Protein AF-A0A925JAZ8-F1 (afdb_monomer_lite)

Secondary structure (DSSP, 8-state):
--------------------------------PPPPPPPPPPPPP--EEEEEEEEPBPTTT--EEEEEEEESSSS-EEEETT---BS--EEEEEPSEEEEEEEE-TT--EEEEEEEEPBPPPPHHHHHHHHHHHHHTSSTTSSSSSSSS-TTSHHHHHHTHHHHHIIIIITTTSTT-SSPTTSPPPPHHHHHHHHHHHHTTS-S--

Sequence (206 aa):
MKKSQLLSSLSLLIVFFTVTFLNSCSKGGNTTPTPPPPPPPPACATITVTPTLTSSSDACSNTGAVTVTAAGSTGFTFNVDNGTFQATGAFANLSPGNHTFGVKDNAGCTQAAALNVTTVAAGAKFTGIKAIIAANCAVSGCHNGTQSPNFTLDCNIVSSATNIKFRSVDQANTASQMPQPPRAALSQADRDKITAWVAAGGKFTD

Structure (mmCIF, N/CA/C/O backbone):
data_AF-A0A925JAZ8-F1
#
_entry.id   AF-A0A925JAZ8-F1
#
loop_
_atom_site.group_PDB
_atom_site.id
_atom_site.type_symbol
_atom_site.label_atom_id
_atom_site.label_alt_id
_atom_site.label_comp_id
_atom_site.label_asym_id
_atom_site.label_entity_id
_atom_site.label_seq_id
_atom_site.pdbx_PDB_ins_code
_atom_site.Cartn_x
_atom_site.Cartn_y
_atom_site.Cartn_z
_atom_site.occupancy
_atom_site.B_iso_or_equiv
_atom_site.auth_seq_id
_atom_site.auth_comp_id
_atom_site.auth_asym_id
_atom_site.auth_atom_id
_atom_site.pdbx_PDB_model_num
ATOM 1 N N . MET A 1 1 ? 5.520 -58.971 42.174 1.00 47.47 1 MET A N 1
ATOM 2 C CA . MET A 1 1 ? 5.381 -60.167 43.044 1.00 47.47 1 MET A CA 1
ATOM 3 C C . MET A 1 1 ? 6.113 -59.833 44.341 1.00 47.47 1 MET A C 1
ATOM 5 O O . MET A 1 1 ? 7.289 -59.541 44.263 1.00 47.47 1 MET A O 1
ATOM 9 N N . LYS A 1 2 ? 5.490 -59.670 45.507 1.00 41.84 2 LYS A N 1
ATOM 10 C CA . LYS A 1 2 ? 4.769 -60.686 46.277 1.00 41.84 2 LYS A CA 1
ATOM 11 C C . LYS A 1 2 ? 3.726 -60.018 47.183 1.00 41.84 2 LYS A C 1
ATOM 13 O O . LYS A 1 2 ? 4.012 -59.037 47.856 1.00 41.84 2 LYS A O 1
ATOM 18 N N . LYS A 1 3 ? 2.530 -60.608 47.169 1.00 48.31 3 LYS A N 1
ATOM 19 C CA . LYS A 1 3 ? 1.487 -60.486 48.191 1.00 48.31 3 LYS A CA 1
ATOM 20 C C . LYS A 1 3 ? 2.007 -61.103 49.492 1.00 48.31 3 LYS A C 1
ATOM 22 O O . LYS A 1 3 ? 2.602 -62.176 49.435 1.00 48.31 3 LYS A O 1
ATOM 27 N N . SER A 1 4 ? 1.704 -60.493 50.632 1.00 53.28 4 SER A N 1
ATOM 28 C CA . SER A 1 4 ? 1.702 -61.188 51.921 1.00 53.28 4 SER A CA 1
ATOM 29 C C . SER A 1 4 ? 0.380 -60.899 52.617 1.00 53.28 4 SER A C 1
ATOM 31 O O . SER A 1 4 ? 0.128 -59.789 53.072 1.00 53.28 4 SER A O 1
ATOM 33 N N . GLN A 1 5 ? -0.477 -61.912 52.597 1.00 62.00 5 GLN A N 1
ATOM 34 C CA . GLN A 1 5 ? -1.676 -62.060 53.413 1.00 62.00 5 GLN A CA 1
ATOM 35 C C . GLN A 1 5 ? -1.258 -62.397 54.847 1.00 62.00 5 GLN A C 1
ATOM 37 O O . GLN A 1 5 ? -0.308 -63.158 55.002 1.00 62.00 5 GLN A O 1
ATOM 42 N N . LEU A 1 6 ? -1.999 -61.934 55.856 1.00 48.94 6 LEU A N 1
ATOM 43 C CA . LEU A 1 6 ? -2.258 -62.709 57.076 1.00 48.94 6 LEU A CA 1
ATOM 44 C C . LEU A 1 6 ? -3.411 -62.075 57.869 1.00 48.94 6 LEU A C 1
ATOM 46 O O . LEU A 1 6 ? -3.333 -60.939 58.328 1.00 48.94 6 LEU A O 1
ATOM 50 N N . LEU A 1 7 ? -4.495 -62.846 57.962 1.00 51.97 7 LEU A N 1
ATOM 51 C CA . LEU A 1 7 ? -5.645 -62.663 58.842 1.00 51.97 7 LEU A CA 1
ATOM 52 C C . LEU A 1 7 ? -5.232 -62.951 60.295 1.00 51.97 7 LEU A C 1
ATOM 54 O O . LEU A 1 7 ? -4.493 -63.908 60.506 1.00 51.97 7 LEU A O 1
ATOM 58 N N . SER A 1 8 ? -5.799 -62.246 61.286 1.00 45.94 8 SER A N 1
ATOM 59 C CA . SER A 1 8 ? -6.075 -62.842 62.608 1.00 45.94 8 SER A CA 1
ATOM 60 C C . SER A 1 8 ? -7.045 -62.009 63.467 1.00 45.94 8 SER A C 1
ATOM 62 O O . SER A 1 8 ? -6.746 -60.887 63.857 1.00 45.94 8 SER A O 1
ATOM 64 N N . SER A 1 9 ? -8.187 -62.631 63.780 1.00 51.84 9 SER A N 1
ATOM 65 C CA . SER A 1 9 ? -8.882 -62.670 65.085 1.00 51.84 9 SER A CA 1
ATOM 66 C C . SER A 1 9 ? -9.251 -61.384 65.853 1.00 51.84 9 SER A C 1
ATOM 68 O O . SER A 1 9 ? -8.475 -60.839 66.631 1.00 51.84 9 SER A O 1
ATOM 70 N N . LEU A 1 10 ? -10.537 -61.040 65.736 1.00 49.12 10 LEU A N 1
ATOM 71 C CA . LEU A 1 10 ? -11.520 -60.776 66.802 1.00 49.12 10 LEU A CA 1
ATOM 72 C C . LEU A 1 10 ? -11.032 -60.836 68.273 1.00 49.12 10 LEU A C 1
ATOM 74 O O . LEU A 1 10 ? -10.720 -61.906 68.792 1.00 49.12 10 LEU A O 1
ATOM 78 N N . SER A 1 11 ? -11.134 -59.711 68.988 1.00 50.97 11 SER A N 1
ATOM 79 C CA . SER A 1 11 ? -11.472 -59.662 70.421 1.00 50.97 11 SER A CA 1
ATOM 80 C C . SER A 1 11 ? -12.101 -58.308 70.748 1.00 50.97 11 SER A C 1
ATOM 82 O O . SER A 1 11 ? -11.446 -57.271 70.775 1.00 50.97 11 SER A O 1
ATOM 84 N N . LEU A 1 12 ? -13.418 -58.342 70.926 1.00 49.16 12 LEU A N 1
ATOM 85 C CA . LEU A 1 12 ? -14.275 -57.235 71.323 1.00 49.16 12 LEU A CA 1
ATOM 86 C C . LEU A 1 12 ? -14.119 -57.016 72.837 1.00 49.16 12 LEU A C 1
ATOM 88 O O . LEU A 1 12 ? -14.641 -57.805 73.621 1.00 49.16 12 LEU A O 1
ATOM 92 N N . LEU A 1 13 ? -13.414 -55.958 73.247 1.00 47.31 13 LEU A N 1
ATOM 93 C CA . LEU A 1 13 ? -13.410 -55.480 74.632 1.00 47.31 13 LEU A CA 1
ATOM 94 C C . LEU A 1 13 ? -14.170 -54.148 74.687 1.00 47.31 13 LEU A C 1
ATOM 96 O O . LEU A 1 13 ? -13.692 -53.114 74.226 1.00 47.31 13 LEU A O 1
ATOM 100 N N . ILE A 1 14 ? -15.395 -54.202 75.205 1.00 56.25 14 ILE A N 1
ATOM 101 C CA . ILE A 1 14 ? -16.273 -53.047 75.404 1.00 56.25 14 ILE A CA 1
ATOM 102 C C . ILE A 1 14 ? -15.765 -52.283 76.631 1.00 56.25 14 ILE A C 1
ATOM 104 O O . ILE A 1 14 ? -15.942 -52.733 77.761 1.00 56.25 14 ILE A O 1
ATOM 108 N N . VAL A 1 15 ? -15.137 -51.126 76.415 1.00 53.66 15 VAL A N 1
ATOM 109 C CA . VAL A 1 15 ? -14.840 -50.160 77.481 1.00 53.66 15 VAL A CA 1
ATOM 110 C C . VAL A 1 15 ? -15.968 -49.132 77.493 1.00 53.66 15 VAL A C 1
ATOM 112 O O . VAL A 1 15 ? -16.074 -48.296 76.598 1.00 53.66 15 VAL A O 1
ATOM 115 N N . PHE A 1 16 ? -16.836 -49.219 78.501 1.00 50.38 16 PHE A N 1
ATOM 116 C CA . PHE A 1 16 ? -17.865 -48.220 78.787 1.00 50.38 16 PHE A CA 1
ATOM 117 C C . PHE A 1 16 ? -17.200 -46.911 79.240 1.00 50.38 16 PHE A C 1
ATOM 119 O O . PHE A 1 16 ? -16.949 -46.706 80.425 1.00 50.38 16 PHE A O 1
ATOM 126 N N . PHE A 1 17 ? -16.915 -46.014 78.295 1.00 49.28 17 PHE A N 1
ATOM 127 C CA . PHE A 1 17 ? -16.658 -44.608 78.597 1.00 49.28 17 PHE A CA 1
ATOM 128 C C . PHE A 1 17 ? -18.007 -43.899 78.722 1.00 49.28 17 PHE A C 1
ATOM 130 O O . PHE A 1 17 ? -18.706 -43.671 77.734 1.00 49.28 17 PHE A O 1
ATOM 137 N N . THR A 1 18 ? -18.399 -43.569 79.949 1.00 59.38 18 THR A N 1
ATOM 138 C CA . THR A 1 18 ? -19.533 -42.684 80.215 1.00 59.38 18 THR A CA 1
ATOM 139 C C . THR A 1 18 ? -19.184 -41.284 79.718 1.00 59.38 18 THR A C 1
ATOM 141 O O . THR A 1 18 ? -18.516 -40.516 80.408 1.00 59.38 18 THR A O 1
ATOM 144 N N . VAL A 1 19 ? -19.608 -40.963 78.495 1.00 55.94 19 VAL A N 1
ATOM 145 C CA . VAL A 1 19 ? -19.577 -39.601 77.958 1.00 55.94 19 VAL A CA 1
ATOM 146 C C . VAL A 1 19 ? -20.664 -38.807 78.673 1.00 55.94 19 VAL A C 1
ATOM 148 O O . VAL A 1 19 ? -21.851 -38.925 78.370 1.00 55.94 19 VAL A O 1
ATOM 151 N N . THR A 1 20 ? -20.263 -38.009 79.656 1.00 62.19 20 THR A N 1
ATOM 152 C CA . THR A 1 20 ? -21.111 -36.977 80.248 1.00 62.19 20 THR A CA 1
ATOM 153 C C . THR A 1 20 ? -21.371 -35.921 79.175 1.00 62.19 20 THR A C 1
ATOM 155 O O . THR A 1 20 ? -20.522 -35.079 78.890 1.00 62.19 20 THR A O 1
ATOM 158 N N . PHE A 1 21 ? -22.539 -35.981 78.536 1.00 53.81 21 PHE A N 1
ATOM 159 C CA . PHE A 1 21 ? -23.012 -34.921 77.652 1.00 53.81 21 PHE A CA 1
ATOM 160 C C . PHE A 1 21 ? -23.306 -33.671 78.490 1.00 53.81 21 PHE A C 1
ATOM 162 O O . PHE A 1 21 ? -24.356 -33.565 79.124 1.00 53.81 21 PHE A O 1
ATOM 169 N N . LEU A 1 22 ? -22.382 -32.706 78.492 1.00 59.78 22 LEU A N 1
ATOM 170 C CA . LEU A 1 22 ? -22.709 -31.337 78.876 1.00 59.78 22 LEU A CA 1
ATOM 171 C C . LEU A 1 22 ? -23.562 -30.724 77.761 1.00 59.78 22 LEU A C 1
ATOM 173 O O . LEU A 1 22 ? -23.056 -30.321 76.716 1.00 59.78 22 LEU A O 1
ATOM 177 N N . ASN A 1 23 ? -24.871 -30.643 77.993 1.00 55.88 23 ASN A N 1
ATOM 178 C CA . ASN A 1 23 ? -25.753 -29.769 77.227 1.00 55.88 23 ASN A CA 1
ATOM 179 C C . ASN A 1 23 ? -25.443 -28.307 77.583 1.00 55.88 23 ASN A C 1
ATOM 181 O O . ASN A 1 23 ? -26.097 -27.705 78.432 1.00 55.88 23 ASN A O 1
ATOM 185 N N . SER A 1 24 ? -24.450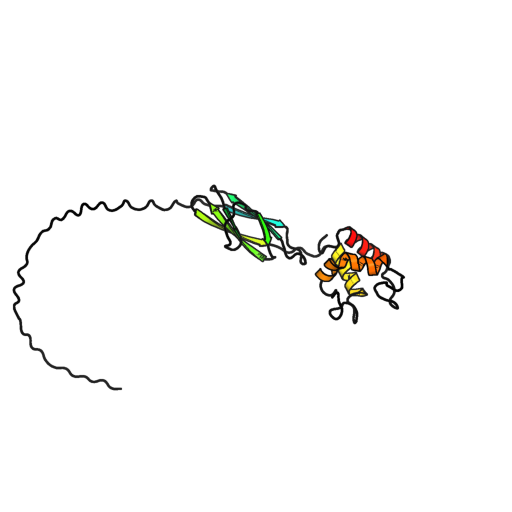 -27.719 76.915 1.00 55.88 24 SER A N 1
ATOM 186 C CA . SER A 1 24 ? -24.329 -26.264 76.810 1.00 55.88 24 SER A CA 1
ATOM 187 C C . SER A 1 24 ? -25.120 -25.788 75.597 1.00 55.88 24 SER A C 1
ATOM 189 O O . SER A 1 24 ? -24.603 -25.678 74.488 1.00 55.88 24 SER A O 1
ATOM 191 N N . CYS A 1 25 ? -26.394 -25.466 75.814 1.00 63.28 25 CYS A N 1
ATOM 192 C CA . CYS A 1 25 ? -27.157 -24.640 74.888 1.00 63.28 25 CYS A CA 1
ATOM 193 C C . CYS A 1 25 ? -26.623 -23.201 74.948 1.00 63.28 25 CYS A C 1
ATOM 195 O O . CYS A 1 25 ? -27.103 -22.390 75.736 1.00 63.28 25 CYS A O 1
ATOM 197 N N . SER A 1 26 ? -25.642 -22.868 74.107 1.00 64.81 26 SER A N 1
ATOM 198 C CA . SER A 1 26 ? -25.328 -21.472 73.804 1.00 64.81 26 SER A CA 1
ATOM 199 C C . SER A 1 26 ? -26.253 -21.001 72.681 1.00 64.81 26 SER A C 1
ATOM 201 O O . SER A 1 26 ? -26.004 -21.257 71.504 1.00 64.81 26 SER A O 1
ATOM 203 N N . LYS A 1 27 ? -27.337 -20.296 73.032 1.00 57.53 27 LYS A N 1
ATOM 204 C CA . LYS A 1 27 ? -28.016 -19.378 72.100 1.00 57.53 27 LYS A CA 1
ATOM 205 C C . LYS A 1 27 ? -27.138 -18.134 71.942 1.00 57.53 27 LYS A C 1
ATOM 207 O O . LYS A 1 27 ? -27.484 -17.043 72.383 1.00 57.53 27 LYS A O 1
ATOM 212 N N . GLY A 1 28 ? -25.974 -18.317 71.328 1.00 54.94 28 GLY A N 1
ATOM 213 C CA . GLY A 1 28 ? -25.178 -17.223 70.802 1.00 54.94 28 GLY A CA 1
ATOM 214 C C . GLY A 1 28 ? -25.842 -16.744 69.523 1.00 54.94 28 GLY A C 1
ATOM 215 O O . GLY A 1 28 ? -25.536 -17.242 68.443 1.00 54.94 28 GLY A O 1
ATOM 216 N N . GLY A 1 29 ? -26.785 -15.808 69.643 1.00 61.88 29 GLY A N 1
ATOM 217 C CA . GLY A 1 29 ? -27.168 -14.972 68.516 1.00 61.88 29 GLY A CA 1
ATOM 218 C C . GLY A 1 29 ? -25.919 -14.227 68.074 1.00 61.88 29 GLY A C 1
ATOM 219 O O . GLY A 1 29 ? -25.536 -13.238 68.689 1.00 61.88 29 GLY A O 1
ATOM 220 N N . ASN A 1 30 ? -25.240 -14.758 67.061 1.00 58.41 30 ASN A N 1
ATOM 221 C CA . ASN A 1 30 ? -24.153 -14.070 66.398 1.00 58.41 30 ASN A CA 1
ATOM 222 C C . ASN A 1 30 ? -24.762 -12.867 65.665 1.00 58.41 30 ASN A C 1
ATOM 224 O O . ASN A 1 30 ? -25.190 -12.979 64.522 1.00 58.41 30 ASN A O 1
ATOM 228 N N . THR A 1 31 ? -24.849 -11.731 66.354 1.00 58.78 31 THR A N 1
ATOM 229 C CA . THR A 1 31 ? -25.323 -10.449 65.818 1.00 58.78 31 THR A CA 1
ATOM 230 C C . THR A 1 31 ? -24.253 -9.741 64.995 1.00 58.78 31 THR A C 1
ATOM 232 O O . THR A 1 31 ? -24.365 -8.537 64.777 1.00 58.78 31 THR A O 1
ATOM 235 N N . THR A 1 32 ? -23.203 -10.443 64.553 1.00 68.56 32 THR A N 1
ATOM 236 C CA . THR A 1 32 ? -22.257 -9.866 63.600 1.00 68.56 32 THR A CA 1
ATOM 237 C C . THR A 1 32 ? -23.033 -9.576 62.319 1.00 68.56 32 THR A C 1
ATOM 239 O O . THR A 1 32 ? -23.516 -10.525 61.691 1.00 68.56 32 THR A O 1
ATOM 242 N N . PRO A 1 33 ? -23.208 -8.300 61.932 1.00 73.19 33 PRO A N 1
ATOM 243 C CA . PRO A 1 33 ? -23.881 -7.973 60.690 1.00 73.19 33 PRO A CA 1
ATOM 244 C C . PRO A 1 33 ? -23.072 -8.619 59.571 1.00 73.19 33 PRO A C 1
ATOM 246 O O . PRO A 1 33 ? -21.888 -8.322 59.403 1.00 73.19 33 PRO A O 1
ATOM 249 N N . THR A 1 34 ? -23.678 -9.543 58.833 1.00 73.12 34 THR A N 1
ATOM 250 C CA . THR A 1 34 ? -23.089 -9.972 57.568 1.00 73.12 34 THR A CA 1
ATOM 251 C C . THR A 1 34 ? -23.055 -8.738 56.664 1.00 73.12 34 THR A C 1
ATOM 253 O O . THR A 1 34 ? -24.069 -8.037 56.579 1.00 73.12 34 THR A O 1
ATOM 256 N N . PRO A 1 35 ? -21.907 -8.404 56.040 1.00 82.94 35 PRO A N 1
ATOM 257 C CA . PRO A 1 35 ? -21.853 -7.299 55.096 1.00 82.94 35 PRO A CA 1
ATOM 258 C C . PRO A 1 35 ? -22.954 -7.490 54.048 1.00 82.94 35 PRO A C 1
ATOM 260 O O . PRO A 1 35 ? -23.149 -8.629 53.602 1.00 82.94 35 PRO A O 1
ATOM 263 N N . PRO A 1 36 ? -23.689 -6.430 53.664 1.00 83.12 36 PRO A N 1
ATOM 264 C CA . PRO A 1 36 ? -24.662 -6.548 52.591 1.00 83.12 36 PRO A CA 1
ATOM 265 C C . PRO A 1 36 ? -23.975 -7.155 51.355 1.00 83.12 36 PRO A C 1
ATOM 267 O O . PRO A 1 36 ? -22.812 -6.822 51.092 1.00 83.12 36 PRO A O 1
ATOM 270 N N . PRO A 1 37 ? -24.649 -8.058 50.616 1.00 81.38 37 PRO A N 1
ATOM 271 C CA . PRO A 1 37 ? -24.088 -8.637 49.404 1.00 81.38 37 PRO A CA 1
ATOM 272 C C . PRO A 1 37 ? -23.595 -7.521 48.472 1.00 81.38 37 PRO A C 1
ATOM 274 O O . PRO A 1 37 ? -24.274 -6.492 48.370 1.00 81.38 37 PRO A O 1
ATOM 277 N N . PRO A 1 38 ? -22.448 -7.691 47.787 1.00 81.38 38 PRO A N 1
ATOM 278 C CA . PRO A 1 38 ? -22.018 -6.736 46.776 1.00 81.38 38 PRO A CA 1
ATOM 279 C C . PRO A 1 38 ? -23.154 -6.493 45.770 1.00 81.38 38 PRO A C 1
ATOM 281 O O . PRO A 1 38 ? -23.843 -7.454 45.409 1.00 81.38 38 PRO A O 1
ATOM 284 N N . PRO A 1 39 ? -23.363 -5.247 45.304 1.00 78.31 39 PRO A N 1
ATOM 285 C CA . PRO A 1 39 ? -24.314 -4.977 44.235 1.00 78.31 39 PRO A CA 1
ATOM 286 C C . PRO A 1 39 ? -24.039 -5.903 43.040 1.00 78.31 39 PRO A C 1
ATOM 288 O O . PRO A 1 39 ? -22.866 -6.124 42.718 1.00 78.31 39 PRO A O 1
ATOM 291 N N . PRO A 1 40 ? -25.077 -6.443 42.371 1.00 73.88 40 PRO A N 1
ATOM 292 C CA . PRO A 1 40 ? -24.888 -7.179 41.128 1.00 73.88 40 PRO A CA 1
ATOM 293 C C . PRO A 1 40 ? -24.058 -6.337 40.146 1.00 73.88 40 PRO A C 1
ATOM 295 O O . PRO A 1 40 ? -24.290 -5.125 40.066 1.00 73.88 40 PRO A O 1
ATOM 298 N N . PRO A 1 41 ? -23.108 -6.935 39.401 1.00 70.44 41 PRO A N 1
ATOM 299 C CA . PRO A 1 41 ? -22.398 -6.223 38.347 1.00 70.44 41 PRO A CA 1
ATOM 300 C C . PRO A 1 41 ? -23.398 -5.529 37.409 1.00 70.44 41 PRO A C 1
ATOM 302 O O . PRO A 1 41 ? -24.442 -6.124 37.114 1.00 70.44 41 PRO A O 1
ATOM 305 N N . PRO A 1 42 ? -23.114 -4.302 36.933 1.00 71.62 42 PRO A N 1
ATOM 306 C CA . PRO A 1 42 ? -23.960 -3.647 35.946 1.00 71.62 42 PRO A CA 1
ATOM 307 C C . PRO A 1 42 ? -24.190 -4.583 34.757 1.00 71.62 42 PRO A C 1
ATOM 309 O O . PRO A 1 42 ? -23.236 -5.115 34.186 1.00 71.62 42 PRO A O 1
ATOM 312 N N . ALA A 1 43 ? -25.453 -4.814 34.396 1.00 81.06 43 ALA A N 1
ATOM 313 C CA . ALA A 1 43 ? -25.768 -5.586 33.204 1.00 81.06 43 ALA A CA 1
ATOM 314 C C . ALA A 1 43 ? -25.226 -4.840 31.979 1.00 81.06 43 ALA A C 1
ATOM 316 O O . ALA A 1 43 ? -25.521 -3.658 31.789 1.00 81.06 43 ALA A O 1
ATOM 317 N N . CYS A 1 44 ? -24.427 -5.520 31.161 1.00 83.25 44 CYS A N 1
ATOM 318 C CA . CYS A 1 44 ? -23.832 -4.889 29.996 1.00 83.25 44 CYS A CA 1
ATOM 319 C C . CYS A 1 44 ? -24.882 -4.533 28.949 1.00 83.25 44 CYS A C 1
ATOM 321 O O . CYS A 1 44 ? -25.688 -5.372 28.541 1.00 83.25 44 CYS A O 1
ATOM 323 N N . ALA A 1 45 ? -24.838 -3.282 28.489 1.00 85.12 45 ALA A N 1
ATOM 324 C CA . ALA A 1 45 ? -25.609 -2.853 27.336 1.00 85.12 45 ALA A CA 1
ATOM 325 C C . ALA A 1 45 ? -25.118 -3.574 26.071 1.00 85.12 45 ALA A C 1
ATOM 327 O O . ALA A 1 45 ? -23.955 -3.968 25.959 1.00 85.12 45 ALA A O 1
ATOM 328 N N . THR A 1 46 ? -26.006 -3.728 25.089 1.00 92.25 46 THR A N 1
ATOM 329 C CA . THR A 1 46 ? -25.606 -4.235 23.772 1.00 92.25 46 THR A CA 1
ATOM 330 C C . THR A 1 46 ? -24.831 -3.144 23.036 1.00 92.25 46 THR A C 1
ATOM 332 O O . THR A 1 46 ? -25.419 -2.165 22.580 1.00 92.25 46 THR A O 1
ATOM 335 N N . ILE A 1 47 ? -23.511 -3.308 22.924 1.00 95.69 47 ILE A N 1
ATOM 336 C CA . ILE A 1 47 ? -22.642 -2.385 22.184 1.00 95.69 47 ILE A CA 1
ATOM 337 C C . ILE A 1 47 ? -22.508 -2.876 20.742 1.00 95.69 47 ILE A C 1
ATOM 339 O O . ILE A 1 47 ? -22.120 -4.020 20.500 1.00 95.69 47 ILE A O 1
ATOM 343 N N . THR A 1 48 ? -22.795 -1.997 19.784 1.00 97.69 48 THR A N 1
ATOM 344 C CA . THR A 1 48 ? -22.502 -2.230 18.363 1.00 97.69 48 THR A CA 1
ATOM 345 C C . THR A 1 48 ? -21.144 -1.628 18.035 1.00 97.69 48 THR A C 1
ATOM 347 O O . THR A 1 48 ? -20.950 -0.434 18.253 1.00 97.69 48 THR A O 1
ATOM 350 N N . VAL A 1 49 ? -20.219 -2.433 17.509 1.00 98.31 49 VAL A N 1
ATOM 351 C CA . VAL A 1 49 ? -18.867 -2.004 17.113 1.00 98.31 49 VAL A CA 1
ATOM 352 C C . VAL A 1 49 ? -18.777 -1.993 15.592 1.00 98.31 49 VAL A C 1
ATOM 354 O O . VAL A 1 49 ? -19.022 -3.015 14.956 1.00 98.31 49 VAL A O 1
ATOM 357 N N . THR A 1 50 ? -18.422 -0.847 15.010 1.00 98.50 50 THR A N 1
ATOM 358 C CA . THR A 1 50 ? -18.374 -0.661 13.552 1.00 98.50 50 THR A CA 1
ATOM 359 C C . THR A 1 50 ? -16.981 -0.199 13.119 1.00 98.50 50 THR A C 1
ATOM 361 O O . THR A 1 50 ? -16.709 1.005 13.090 1.00 98.50 50 THR A O 1
ATOM 364 N N . PRO A 1 51 ? -16.061 -1.127 12.805 1.00 98.44 51 PRO A N 1
ATOM 365 C CA . PRO A 1 51 ? -14.796 -0.784 12.172 1.00 98.44 51 PRO A CA 1
ATOM 366 C C . PRO A 1 51 ? -15.031 -0.419 10.700 1.00 98.44 51 PRO A C 1
ATOM 368 O O . PRO A 1 51 ? -15.752 -1.104 9.979 1.00 98.44 51 PRO A O 1
ATOM 371 N N . THR A 1 52 ? -14.406 0.661 10.244 1.00 98.25 52 THR A N 1
ATOM 372 C CA . THR A 1 52 ? -14.465 1.151 8.863 1.00 98.25 52 THR A CA 1
ATOM 373 C C . THR A 1 52 ? -13.047 1.358 8.351 1.00 98.25 52 THR A C 1
ATOM 375 O O . THR A 1 52 ? -12.271 2.103 8.952 1.00 98.25 52 THR A O 1
ATOM 378 N N . LEU A 1 53 ? -12.704 0.713 7.238 1.00 97.56 53 LEU A N 1
ATOM 379 C CA . LEU A 1 53 ? -11.419 0.906 6.573 1.00 97.56 53 LEU A CA 1
ATOM 380 C C . LEU A 1 53 ? -11.341 2.333 6.012 1.00 97.56 53 LEU A C 1
ATOM 382 O O . LEU A 1 53 ? -12.162 2.713 5.181 1.00 97.56 53 LEU A O 1
ATOM 386 N N . THR A 1 54 ? -10.361 3.116 6.462 1.00 96.19 54 THR A N 1
ATOM 387 C CA . THR A 1 54 ? -10.140 4.492 5.989 1.00 96.19 54 THR A CA 1
ATOM 388 C C . THR A 1 54 ? -8.975 4.594 5.014 1.00 96.19 54 THR A C 1
ATOM 390 O O . THR A 1 54 ? -8.994 5.453 4.136 1.00 96.19 54 THR A O 1
ATOM 393 N N . SER A 1 55 ? -7.993 3.696 5.106 1.00 93.19 55 SER A N 1
ATOM 394 C CA . SER A 1 55 ? -6.998 3.498 4.053 1.00 93.19 55 SER A CA 1
ATOM 395 C C . SER A 1 55 ? -6.601 2.031 3.936 1.00 93.19 55 SER A C 1
ATOM 397 O O . SER A 1 55 ? -6.372 1.338 4.928 1.00 93.19 55 SER A O 1
ATOM 399 N N . SER A 1 56 ? -6.519 1.561 2.693 1.00 92.00 56 SER A N 1
ATOM 400 C CA . SER A 1 56 ? -5.909 0.271 2.371 1.00 92.00 56 SER A CA 1
ATOM 401 C C . SER A 1 56 ? -4.389 0.390 2.355 1.00 92.00 56 SER A C 1
ATOM 403 O O . SER A 1 56 ? -3.849 1.480 2.169 1.00 92.00 56 SER A O 1
ATOM 405 N N . SER A 1 57 ? -3.713 -0.742 2.501 1.00 90.44 57 SER A N 1
ATOM 406 C CA . SER A 1 57 ? -2.258 -0.805 2.488 1.00 90.44 57 SER A CA 1
ATOM 407 C C . SER A 1 57 ? -1.708 -1.020 1.080 1.00 90.44 57 SER A C 1
ATOM 409 O O . SER A 1 57 ? -2.172 -1.900 0.361 1.00 90.44 57 SER A O 1
ATOM 411 N N . ASP A 1 58 ? -0.712 -0.240 0.663 1.00 89.56 58 ASP A N 1
ATOM 412 C CA . ASP A 1 58 ? 0.047 -0.559 -0.550 1.00 89.56 58 ASP A CA 1
ATOM 413 C C . ASP A 1 58 ? 1.233 -1.483 -0.237 1.00 89.56 58 ASP A C 1
ATOM 415 O O . ASP A 1 58 ? 1.726 -1.531 0.892 1.00 89.56 58 ASP A O 1
ATOM 419 N N . ALA A 1 59 ? 1.700 -2.224 -1.248 1.00 86.50 59 ALA A N 1
ATOM 420 C CA . ALA A 1 59 ? 2.733 -3.250 -1.085 1.00 86.50 59 ALA A CA 1
ATOM 421 C C . ALA A 1 59 ? 4.089 -2.710 -0.587 1.00 86.50 59 ALA A C 1
ATOM 423 O O . ALA A 1 59 ? 4.932 -3.489 -0.138 1.00 86.50 59 ALA A O 1
ATOM 424 N N . CYS A 1 60 ? 4.313 -1.396 -0.672 1.00 89.38 60 CYS A N 1
ATOM 425 C CA . CYS A 1 60 ? 5.572 -0.764 -0.305 1.00 89.38 60 CYS A CA 1
ATOM 426 C C . CYS A 1 60 ? 5.517 -0.018 1.022 1.00 89.38 60 CYS A C 1
ATOM 428 O O . CYS A 1 60 ? 6.511 -0.023 1.746 1.00 89.38 60 CYS A O 1
ATOM 430 N N . SER A 1 61 ? 4.379 0.577 1.377 1.00 86.81 61 SER A N 1
ATOM 431 C CA . SER A 1 61 ? 4.170 1.170 2.696 1.00 86.81 61 SER A CA 1
ATOM 432 C C . SER A 1 61 ? 3.837 0.122 3.753 1.00 86.81 61 SER A C 1
ATOM 434 O O . SER A 1 61 ? 4.226 0.298 4.904 1.00 86.81 61 SER A O 1
ATOM 436 N N . ASN A 1 62 ? 3.151 -0.968 3.380 1.00 89.12 62 ASN A N 1
ATOM 437 C CA . ASN A 1 62 ? 2.646 -1.997 4.297 1.00 89.12 62 ASN A CA 1
ATOM 438 C C . ASN A 1 62 ? 1.846 -1.420 5.482 1.00 89.12 62 ASN A C 1
ATOM 440 O O . ASN A 1 62 ? 1.811 -2.010 6.560 1.00 89.12 62 ASN A O 1
ATOM 444 N N . THR A 1 63 ? 1.203 -0.263 5.286 1.00 93.06 63 THR A N 1
ATOM 445 C CA . THR A 1 63 ? 0.394 0.402 6.310 1.00 93.06 63 THR A CA 1
ATOM 446 C C . THR A 1 63 ? -0.993 0.777 5.797 1.00 93.06 63 THR A C 1
ATOM 448 O O . THR A 1 63 ? -1.147 1.307 4.703 1.00 93.06 63 THR A O 1
ATOM 451 N N . GLY A 1 64 ? -2.013 0.507 6.607 1.00 95.44 64 GLY A N 1
ATOM 452 C CA . GLY A 1 64 ? -3.400 0.922 6.427 1.00 95.44 64 GLY A CA 1
ATOM 453 C C . GLY A 1 64 ? -3.944 1.614 7.677 1.00 95.44 64 GLY A C 1
ATOM 454 O O . GLY A 1 64 ? -3.248 1.760 8.691 1.00 95.44 64 GLY A O 1
ATOM 455 N N . ALA A 1 65 ? -5.195 2.056 7.598 1.00 97.38 65 ALA A N 1
ATOM 456 C CA . ALA A 1 65 ? -5.871 2.754 8.682 1.00 97.38 65 ALA A CA 1
ATOM 457 C C . ALA A 1 65 ? -7.347 2.364 8.777 1.00 97.38 65 ALA A C 1
ATOM 459 O O . ALA A 1 65 ? -8.014 2.090 7.775 1.00 97.38 65 ALA A O 1
ATOM 460 N N . VAL A 1 66 ? -7.850 2.353 10.008 1.00 98.56 66 VAL A N 1
ATOM 461 C CA . VAL A 1 66 ? -9.225 1.997 10.356 1.00 98.56 66 VAL A CA 1
ATOM 462 C C . VAL A 1 66 ? -9.757 3.009 11.359 1.00 98.56 66 VAL A C 1
ATOM 464 O O . VAL A 1 66 ? -9.059 3.411 12.290 1.00 98.56 66 VAL A O 1
ATOM 467 N N . THR A 1 67 ? -11.013 3.409 11.184 1.00 98.62 67 THR A N 1
ATOM 468 C CA . THR A 1 67 ? -11.775 4.139 12.200 1.00 98.62 67 THR A CA 1
ATOM 469 C C . THR A 1 67 ? -12.860 3.239 12.763 1.00 98.62 67 THR A C 1
ATOM 471 O O . THR A 1 67 ? -13.623 2.637 12.014 1.00 98.62 67 THR A O 1
ATOM 474 N N . VAL A 1 68 ? -12.939 3.156 14.083 1.00 98.62 68 VAL A N 1
ATOM 475 C CA . VAL A 1 68 ? -13.914 2.356 14.817 1.00 98.62 68 VAL A CA 1
ATOM 476 C C . VAL A 1 68 ? -14.902 3.289 15.492 1.00 98.62 68 VAL A C 1
ATOM 478 O O . VAL A 1 68 ? -14.510 4.201 16.219 1.00 98.62 68 VAL A O 1
ATOM 481 N N . THR A 1 69 ? -16.189 3.050 15.272 1.00 98.31 69 THR A N 1
ATOM 482 C CA . THR A 1 69 ? -17.267 3.724 15.999 1.00 98.31 69 THR A CA 1
ATOM 483 C C . THR A 1 69 ? -18.038 2.723 16.850 1.00 98.31 69 THR A C 1
ATOM 485 O O . THR A 1 69 ? -18.036 1.517 16.588 1.00 98.31 69 THR A O 1
ATOM 488 N N . ALA A 1 70 ? -18.672 3.228 17.907 1.00 97.94 70 ALA A N 1
ATOM 489 C CA . ALA A 1 70 ? -19.452 2.429 18.837 1.00 97.94 70 ALA A CA 1
ATOM 490 C C . ALA A 1 70 ? -20.782 3.109 19.173 1.00 97.94 70 ALA A C 1
ATOM 492 O O . ALA A 1 70 ? -20.858 4.336 19.248 1.00 97.94 70 ALA A O 1
ATOM 493 N N . ALA A 1 71 ? -21.820 2.303 19.387 1.00 97.38 71 ALA A N 1
ATOM 494 C CA . ALA A 1 71 ? -23.158 2.755 19.763 1.00 97.38 71 ALA A CA 1
ATOM 495 C C . ALA A 1 71 ? -23.799 1.802 20.785 1.00 97.38 71 ALA A C 1
ATOM 497 O O . ALA A 1 71 ? -23.358 0.663 20.934 1.00 97.38 71 ALA A O 1
ATOM 498 N N . GLY A 1 72 ? -24.847 2.265 21.474 1.00 95.00 72 GLY A N 1
ATOM 499 C CA . GLY A 1 72 ? -25.604 1.480 22.466 1.00 95.00 72 GLY A CA 1
ATOM 500 C C . GLY A 1 72 ? -25.196 1.696 23.931 1.00 95.00 72 GLY A C 1
ATOM 501 O O . GLY A 1 72 ? -25.830 1.148 24.824 1.00 95.00 72 GLY A O 1
ATOM 502 N N . SER A 1 73 ? -24.172 2.515 24.187 1.00 95.56 73 SER A N 1
ATOM 503 C CA . SER A 1 73 ? -23.699 2.937 25.518 1.00 95.56 73 SER A CA 1
ATOM 504 C C . SER A 1 73 ? -22.954 4.284 25.395 1.00 95.56 73 SER A C 1
ATOM 506 O O . SER A 1 73 ? -23.085 4.967 24.376 1.00 95.56 73 SER A O 1
ATOM 508 N N . THR A 1 74 ? -22.200 4.699 26.417 1.00 94.94 74 THR A N 1
ATOM 509 C CA . THR A 1 74 ? -21.438 5.963 26.439 1.00 94.94 74 THR A CA 1
ATOM 510 C C . THR A 1 74 ? -20.055 5.801 27.076 1.00 94.94 74 THR A C 1
ATOM 512 O O . THR A 1 74 ? -19.785 4.825 27.775 1.00 94.94 74 THR A O 1
ATOM 515 N N . GLY A 1 75 ? -19.170 6.779 26.840 1.00 95.94 75 GLY A N 1
ATOM 516 C CA . GLY A 1 75 ? -17.816 6.779 27.405 1.00 95.94 75 GLY A CA 1
ATOM 517 C C . GLY A 1 75 ? -16.922 5.688 26.822 1.00 95.94 75 GLY A C 1
ATOM 518 O O . GLY A 1 75 ? -16.191 5.009 27.536 1.00 95.94 75 GLY A O 1
ATOM 519 N N . PHE A 1 76 ? -17.026 5.485 25.510 1.00 98.12 76 PHE A N 1
ATOM 520 C CA . PHE A 1 76 ? -16.278 4.446 24.827 1.00 98.12 76 PHE A CA 1
ATOM 521 C C . PHE A 1 76 ? -14.779 4.736 24.791 1.00 98.12 76 PHE A C 1
ATOM 523 O O . PHE A 1 76 ? -14.336 5.846 24.501 1.00 98.12 76 PHE A O 1
ATOM 530 N N . THR A 1 77 ? -14.010 3.681 25.014 1.00 98.62 77 THR A N 1
ATOM 531 C CA . THR A 1 77 ? -12.586 3.584 24.716 1.00 98.62 77 THR A CA 1
ATOM 532 C C . THR A 1 77 ? -12.371 2.427 23.750 1.00 98.62 77 THR A C 1
ATOM 534 O O . THR A 1 77 ? -13.155 1.479 23.727 1.00 98.62 77 THR A O 1
ATOM 537 N N . PHE A 1 78 ? -11.315 2.495 22.949 1.00 98.69 78 PHE A N 1
ATOM 538 C CA . PHE A 1 78 ? -11.077 1.600 21.820 1.00 98.69 78 PHE A CA 1
ATOM 539 C C . PHE A 1 78 ? -9.694 0.971 21.919 1.00 98.69 78 PHE A C 1
ATOM 541 O O . PHE A 1 78 ? -8.761 1.622 22.381 1.00 98.69 78 PHE A O 1
ATOM 548 N N . ASN A 1 79 ? -9.527 -0.257 21.447 1.00 98.56 79 ASN A N 1
ATOM 549 C CA . ASN A 1 79 ? -8.214 -0.854 21.228 1.00 98.56 79 ASN A CA 1
ATOM 550 C C . ASN A 1 79 ? -8.179 -1.650 19.917 1.00 98.56 79 ASN A C 1
ATOM 552 O O . ASN A 1 79 ? -9.206 -1.893 19.283 1.00 98.56 79 ASN A O 1
ATOM 556 N N . VAL A 1 80 ? -6.976 -2.060 19.530 1.00 98.62 80 VAL A N 1
ATOM 557 C CA . VAL A 1 80 ? -6.725 -2.983 18.424 1.00 98.62 80 VAL A CA 1
ATOM 558 C C . VAL A 1 80 ? -5.855 -4.129 18.937 1.00 98.62 80 VAL A C 1
ATOM 560 O O . VAL A 1 80 ? -4.965 -3.902 19.756 1.00 98.62 80 VAL A O 1
ATOM 563 N N . ASP A 1 81 ? -6.164 -5.356 18.523 1.00 98.06 81 ASP A N 1
ATOM 564 C CA . ASP A 1 81 ? -5.430 -6.596 18.809 1.00 98.06 81 ASP A CA 1
ATOM 565 C C . ASP A 1 81 ? -5.064 -6.798 20.286 1.00 98.06 81 ASP A C 1
ATOM 567 O O . ASP A 1 81 ? -3.951 -7.184 20.637 1.00 98.06 81 ASP A O 1
ATOM 571 N N . ASN A 1 82 ? -6.034 -6.544 21.171 1.00 96.25 82 ASN A N 1
ATOM 572 C CA . ASN A 1 82 ? -5.882 -6.636 22.629 1.00 96.25 82 ASN A CA 1
ATOM 573 C C . ASN A 1 82 ? -4.851 -5.662 23.231 1.00 96.25 82 ASN A C 1
ATOM 575 O O . ASN A 1 82 ? -4.419 -5.845 24.369 1.00 96.25 82 ASN A O 1
ATOM 579 N N . GLY A 1 83 ? -4.482 -4.608 22.501 1.00 97.38 83 GLY A N 1
ATOM 580 C CA . GLY A 1 83 ? -3.646 -3.524 23.005 1.00 97.38 83 GLY A CA 1
ATOM 581 C C . GLY A 1 83 ? -4.340 -2.650 24.056 1.00 97.38 83 GLY A C 1
ATOM 582 O O . GLY A 1 83 ? -5.473 -2.897 24.485 1.00 97.38 83 GLY A O 1
ATOM 583 N N . THR A 1 84 ? -3.653 -1.585 24.464 1.00 97.88 84 THR A N 1
ATOM 584 C CA . THR A 1 84 ? -4.167 -0.617 25.441 1.00 97.88 84 THR A CA 1
ATOM 585 C C . THR A 1 84 ? -5.378 0.138 24.895 1.00 97.88 84 THR A C 1
ATOM 587 O O . THR A 1 84 ? -5.382 0.589 23.751 1.00 97.88 84 THR A O 1
ATOM 590 N N . PHE A 1 85 ? -6.395 0.315 25.740 1.00 98.06 85 PHE A N 1
ATOM 591 C CA . PHE A 1 85 ? -7.552 1.145 25.418 1.00 98.06 85 PHE A CA 1
ATOM 592 C C . PHE A 1 85 ? -7.173 2.628 25.353 1.00 98.06 85 PHE A C 1
ATOM 594 O O . PHE A 1 85 ? -6.564 3.163 26.278 1.00 98.06 85 PHE A O 1
ATOM 601 N N . GLN A 1 86 ? -7.593 3.298 24.287 1.00 98.44 86 GLN A N 1
ATOM 602 C CA . GLN A 1 86 ? -7.423 4.728 24.051 1.00 98.44 86 GLN A CA 1
ATOM 603 C C . GLN A 1 86 ? -8.777 5.410 23.824 1.00 98.44 86 GLN A C 1
ATOM 605 O O . GLN A 1 86 ? -9.780 4.763 23.529 1.00 98.44 86 GLN A O 1
ATOM 610 N N . ALA A 1 87 ? -8.820 6.734 23.965 1.00 97.94 87 ALA A N 1
ATOM 611 C CA . ALA A 1 87 ? -10.062 7.497 23.829 1.00 97.94 87 ALA A CA 1
ATOM 612 C C . ALA A 1 87 ? -10.581 7.571 22.381 1.00 97.94 87 ALA A C 1
ATOM 614 O O . ALA A 1 87 ? -11.773 7.764 22.161 1.00 97.94 87 ALA A O 1
ATOM 615 N N . THR A 1 88 ? -9.699 7.437 21.386 1.00 97.81 88 THR A N 1
ATOM 616 C CA . THR A 1 88 ? -10.050 7.588 19.970 1.00 97.81 88 THR A CA 1
ATOM 617 C C . THR A 1 88 ? -10.164 6.234 19.272 1.00 97.81 88 THR A C 1
ATOM 619 O O . THR A 1 88 ? -9.352 5.334 19.470 1.00 97.81 88 THR A O 1
ATOM 622 N N . GLY A 1 89 ? -11.151 6.099 18.388 1.00 97.88 89 GLY A N 1
ATOM 623 C CA . GLY A 1 89 ? -11.305 4.923 17.528 1.00 97.88 89 GLY A CA 1
ATOM 624 C C . GLY A 1 89 ? -10.434 4.948 16.270 1.00 97.88 89 GLY A C 1
ATOM 625 O O . GLY A 1 89 ? -10.699 4.185 15.351 1.00 97.88 89 GLY A O 1
ATOM 626 N N . ALA A 1 90 ? -9.448 5.846 16.175 1.00 98.31 90 ALA A N 1
ATOM 627 C CA . ALA A 1 90 ? -8.603 5.992 14.993 1.00 98.31 90 ALA A CA 1
ATOM 628 C C . ALA A 1 90 ? -7.310 5.180 15.150 1.00 98.31 90 ALA A C 1
ATOM 630 O O . ALA A 1 90 ? -6.503 5.454 16.041 1.00 98.31 90 ALA A O 1
ATOM 631 N N . PHE A 1 91 ? -7.107 4.211 14.257 1.00 98.25 91 PHE A N 1
ATOM 632 C CA . PHE A 1 91 ? -5.923 3.358 14.204 1.00 98.25 91 PHE A CA 1
ATOM 633 C C . PHE A 1 91 ? -5.226 3.531 12.855 1.00 98.25 91 PHE A C 1
ATOM 635 O O . PHE A 1 91 ? -5.860 3.440 11.805 1.00 98.25 91 PHE A O 1
ATOM 642 N N . ALA A 1 92 ? -3.921 3.782 12.886 1.00 96.81 92 ALA A N 1
ATOM 643 C CA . ALA A 1 92 ? -3.070 3.944 11.710 1.00 96.81 92 ALA A CA 1
ATOM 644 C C . ALA A 1 92 ? -1.865 3.001 11.803 1.00 96.81 92 ALA A C 1
ATOM 646 O O . ALA A 1 92 ? -1.596 2.442 12.865 1.00 96.81 92 ALA A O 1
ATOM 647 N N . ASN A 1 93 ? -1.119 2.867 10.705 1.00 95.31 93 ASN A N 1
ATOM 648 C CA . ASN A 1 93 ? 0.041 1.977 10.601 1.00 95.31 93 ASN A CA 1
ATOM 649 C C . ASN A 1 93 ? -0.298 0.497 10.845 1.00 95.31 93 ASN A C 1
ATOM 651 O O . ASN A 1 93 ? 0.523 -0.254 11.364 1.00 95.31 93 ASN A O 1
ATOM 655 N N . LEU A 1 94 ? -1.508 0.082 10.466 1.00 96.31 94 LEU A N 1
ATOM 656 C CA . LEU A 1 94 ? -1.929 -1.313 10.543 1.00 96.31 94 LEU A CA 1
ATOM 657 C C . LEU A 1 94 ? -1.369 -2.085 9.352 1.00 96.31 94 LEU A C 1
ATOM 659 O O . LEU A 1 94 ? -1.514 -1.648 8.211 1.00 96.31 94 LEU A O 1
ATOM 663 N N . SER A 1 95 ? -0.739 -3.227 9.599 1.00 95.56 95 SER A N 1
ATOM 664 C CA . SER A 1 95 ? -0.310 -4.120 8.523 1.00 95.56 95 SER A CA 1
ATOM 665 C C . SER A 1 95 ? -1.512 -4.655 7.733 1.00 95.56 95 SER A C 1
ATOM 667 O O . SER A 1 95 ? -2.615 -4.727 8.271 1.00 95.56 95 SER A O 1
ATOM 669 N N . PRO A 1 96 ? -1.333 -5.097 6.480 1.00 95.19 96 PRO A N 1
ATOM 670 C CA . PRO A 1 96 ? -2.353 -5.895 5.813 1.00 95.19 96 PRO A CA 1
ATOM 671 C C . PRO A 1 96 ? -2.729 -7.133 6.635 1.00 95.19 96 PRO A C 1
ATOM 673 O O . PRO A 1 96 ? -1.849 -7.842 7.126 1.00 95.19 96 PRO A O 1
ATOM 676 N N . GLY A 1 97 ? -4.025 -7.425 6.734 1.00 96.06 97 GLY A N 1
ATOM 677 C CA . GLY A 1 97 ? -4.533 -8.596 7.448 1.00 96.06 97 GLY A CA 1
ATOM 678 C C . GLY A 1 97 ? -5.723 -8.303 8.356 1.00 96.06 97 GLY A C 1
ATOM 679 O O . GLY A 1 97 ? -6.252 -7.192 8.401 1.00 96.06 97 GLY A O 1
ATOM 680 N N . ASN A 1 98 ? -6.174 -9.337 9.064 1.00 97.81 98 ASN A N 1
ATOM 681 C CA . ASN A 1 98 ? -7.317 -9.242 9.962 1.00 97.81 98 ASN A CA 1
ATOM 682 C C . ASN A 1 98 ? -6.910 -8.654 11.315 1.00 97.81 98 ASN A C 1
ATOM 684 O O . ASN A 1 98 ? -6.069 -9.228 12.002 1.00 97.81 98 ASN A O 1
ATOM 688 N N . HIS A 1 99 ? -7.566 -7.566 11.706 1.00 98.44 99 HIS A N 1
ATOM 689 C CA . HIS A 1 99 ? -7.383 -6.909 12.995 1.00 98.44 99 HIS A CA 1
ATOM 690 C C . HIS A 1 99 ? -8.660 -7.003 13.824 1.00 98.44 99 HIS A C 1
ATOM 692 O O . HIS A 1 99 ? -9.769 -6.900 13.292 1.00 98.44 99 HIS A O 1
ATOM 698 N N . THR A 1 100 ? -8.507 -7.193 15.134 1.00 98.62 100 THR A N 1
ATOM 699 C CA . THR A 1 100 ? -9.629 -7.220 16.078 1.00 98.62 100 THR A CA 1
ATOM 700 C C . THR A 1 100 ? -9.703 -5.900 16.822 1.00 98.62 100 THR A C 1
ATOM 702 O O . THR A 1 100 ? -8.778 -5.532 17.539 1.00 98.62 100 THR A O 1
ATOM 705 N N . PHE A 1 101 ? -10.820 -5.199 16.683 1.00 98.69 101 PHE A N 1
ATOM 706 C CA . PHE A 1 101 ? -11.052 -3.905 17.308 1.00 98.69 101 PHE A CA 1
ATOM 707 C C . PHE A 1 101 ? -11.985 -4.067 18.495 1.00 98.69 101 PHE A C 1
ATOM 709 O O . PHE A 1 101 ? -13.144 -4.451 18.324 1.00 98.69 101 PHE A O 1
ATOM 716 N N . GLY A 1 102 ? -11.479 -3.786 19.691 1.00 98.25 102 GLY A N 1
ATOM 717 C CA . GLY A 1 102 ? -12.263 -3.825 20.915 1.00 98.25 102 GLY A CA 1
ATOM 718 C C . GLY A 1 102 ? -12.767 -2.444 21.309 1.00 98.25 102 GLY A C 1
ATOM 719 O O . GLY A 1 102 ? -12.150 -1.412 21.042 1.00 98.25 102 GLY A O 1
ATOM 720 N N . VAL A 1 103 ? -13.911 -2.441 21.976 1.00 98.19 103 VAL A N 1
ATOM 721 C CA . VAL A 1 103 ? -14.570 -1.277 22.554 1.00 98.19 103 VAL A CA 1
ATOM 722 C C . VAL A 1 103 ? -14.885 -1.593 24.002 1.00 98.19 103 VAL A C 1
ATOM 724 O O . VAL A 1 103 ? -15.335 -2.695 24.304 1.00 98.19 103 VAL A O 1
ATOM 727 N N . LYS A 1 104 ? -14.670 -0.622 24.886 1.00 97.44 104 LYS A N 1
ATOM 728 C CA . LYS A 1 104 ? -15.040 -0.684 26.298 1.00 97.44 104 LYS A CA 1
ATOM 729 C C . LYS A 1 104 ? -15.796 0.573 26.693 1.00 97.44 104 LYS A C 1
ATOM 731 O O . LYS A 1 104 ? -15.311 1.665 26.412 1.00 9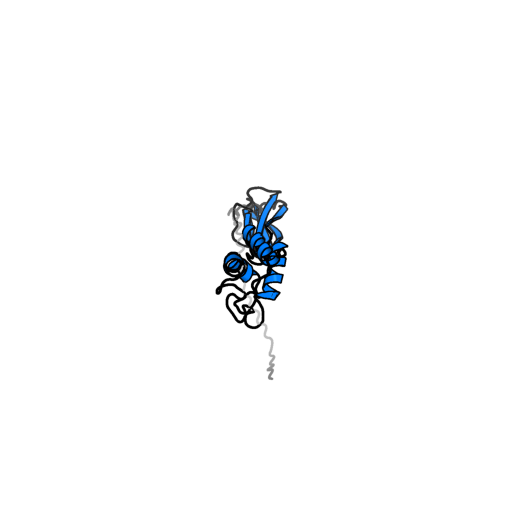7.44 104 LYS A O 1
ATOM 736 N N . ASP A 1 105 ? -16.946 0.427 27.336 1.00 97.06 105 ASP A N 1
ATOM 737 C CA . ASP A 1 105 ? -17.739 1.558 27.830 1.00 97.06 105 ASP A CA 1
ATOM 738 C C . ASP A 1 105 ? -17.392 1.960 29.281 1.00 97.06 105 ASP A C 1
ATOM 740 O O . ASP A 1 105 ? -16.524 1.362 29.924 1.00 97.06 105 ASP A O 1
ATOM 744 N N . ASN A 1 106 ? -18.088 2.971 29.816 1.00 94.69 106 ASN A N 1
ATOM 745 C CA . ASN A 1 106 ? -17.900 3.444 31.196 1.00 94.69 106 ASN A CA 1
ATOM 746 C C . ASN A 1 106 ? -18.295 2.424 32.278 1.00 94.69 106 ASN A C 1
ATOM 748 O O . ASN A 1 106 ? -17.832 2.540 33.412 1.00 94.69 106 ASN A O 1
ATOM 752 N N . ALA A 1 107 ? -19.148 1.448 31.954 1.00 92.88 107 ALA A N 1
ATOM 753 C CA . ALA A 1 107 ? -19.529 0.375 32.870 1.00 92.88 107 ALA A CA 1
ATOM 754 C C . ALA A 1 107 ? -18.492 -0.766 32.890 1.00 92.88 107 ALA A C 1
ATOM 756 O O . ALA A 1 107 ? -18.608 -1.689 33.695 1.00 92.88 107 ALA A O 1
ATOM 757 N N . GLY A 1 108 ? -17.466 -0.694 32.033 1.00 93.25 108 GLY A N 1
ATOM 758 C CA . GLY A 1 108 ? -16.428 -1.712 31.897 1.00 93.25 108 GLY A CA 1
ATOM 759 C C . GLY A 1 108 ? -16.808 -2.855 30.957 1.00 93.25 108 GLY A C 1
ATOM 760 O O . GLY A 1 108 ? -16.064 -3.831 30.866 1.00 93.25 108 GLY A O 1
ATOM 761 N N . CYS A 1 109 ? -17.927 -2.742 30.243 1.00 94.88 109 CYS A N 1
ATOM 762 C CA . CYS A 1 109 ? -18.396 -3.752 29.306 1.00 94.88 109 CYS A CA 1
ATOM 763 C C . CYS A 1 109 ? -17.590 -3.699 28.016 1.00 94.88 109 CYS A C 1
ATOM 765 O O . CYS A 1 109 ? -17.430 -2.629 27.426 1.00 94.88 109 CYS A O 1
ATOM 767 N N . THR A 1 110 ? -17.096 -4.856 27.573 1.00 95.81 110 THR A N 1
ATOM 768 C CA . THR A 1 110 ? -16.266 -4.975 26.376 1.00 95.81 110 THR A CA 1
ATOM 769 C C . THR A 1 110 ? -16.995 -5.702 25.256 1.00 95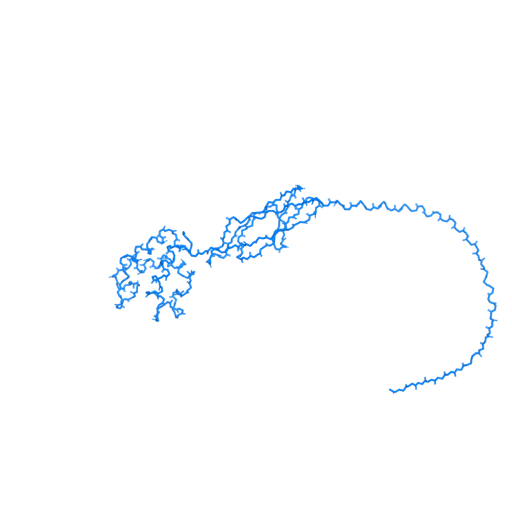.81 110 THR A C 1
ATOM 771 O O . THR A 1 110 ? -17.677 -6.690 25.495 1.00 95.81 110 THR A O 1
ATOM 774 N N . GLN A 1 111 ? -16.827 -5.222 24.025 1.00 97.31 111 GLN A N 1
ATOM 775 C CA . GLN A 1 111 ? -17.251 -5.895 22.793 1.00 97.31 111 GLN A CA 1
ATOM 776 C C . GLN A 1 111 ? -16.169 -5.726 21.730 1.00 97.31 111 GLN A C 1
ATOM 778 O O . GLN A 1 111 ? -15.372 -4.793 21.807 1.00 97.31 111 GLN A O 1
ATOM 783 N N . ALA A 1 112 ? -16.131 -6.607 20.732 1.00 97.75 112 ALA A N 1
ATOM 784 C CA . ALA A 1 112 ? -15.150 -6.523 19.658 1.00 97.75 112 ALA A CA 1
ATOM 785 C C . ALA A 1 112 ? -15.748 -6.872 18.294 1.00 97.75 112 ALA A C 1
ATOM 787 O O . ALA A 1 112 ? -16.697 -7.649 18.196 1.00 97.75 112 ALA A O 1
ATOM 788 N N . ALA A 1 113 ? -15.155 -6.311 17.245 1.00 98.38 113 ALA A N 1
ATOM 789 C CA . ALA A 1 113 ? -15.430 -6.655 15.858 1.00 98.38 113 ALA A CA 1
ATOM 790 C C . ALA A 1 113 ? -14.116 -6.762 15.081 1.00 98.38 113 ALA A C 1
ATOM 792 O O . ALA A 1 113 ? -13.158 -6.042 15.361 1.00 98.38 113 ALA A O 1
ATOM 793 N N . ALA A 1 114 ? -14.073 -7.656 14.099 1.00 98.25 114 ALA A N 1
ATOM 794 C CA . ALA A 1 114 ? -12.912 -7.824 13.237 1.00 98.25 114 ALA A CA 1
ATOM 795 C C . ALA A 1 114 ? -13.092 -7.064 11.918 1.00 98.25 114 ALA A C 1
ATOM 797 O O . ALA A 1 114 ? -14.203 -6.976 11.392 1.00 98.25 114 ALA A O 1
ATOM 798 N N . LEU A 1 115 ? -11.995 -6.545 11.373 1.00 98.56 115 LEU A N 1
ATOM 799 C CA . LEU A 1 115 ? -11.945 -6.019 10.013 1.00 98.56 115 LEU A CA 1
ATOM 800 C C . LEU A 1 115 ? -10.607 -6.375 9.366 1.00 98.56 115 LEU A C 1
ATOM 802 O O . LEU A 1 115 ? -9.547 -6.242 9.977 1.00 98.56 115 LEU A O 1
ATOM 806 N N . ASN A 1 116 ? -10.669 -6.796 8.104 1.00 97.56 116 ASN A N 1
ATOM 807 C CA . ASN A 1 116 ? -9.489 -7.079 7.302 1.00 97.56 116 ASN A CA 1
ATOM 808 C C . ASN A 1 116 ? -8.989 -5.813 6.596 1.00 97.56 116 ASN A C 1
ATOM 810 O O . ASN A 1 116 ? -9.664 -5.286 5.709 1.00 97.56 116 ASN A O 1
ATOM 814 N N . VAL A 1 117 ? -7.785 -5.364 6.947 1.00 97.19 117 VAL A N 1
ATOM 815 C CA . VAL A 1 117 ? -7.056 -4.317 6.227 1.00 97.19 117 VAL A CA 1
ATOM 816 C C . VAL A 1 117 ? -6.574 -4.900 4.903 1.00 97.19 117 VAL A C 1
ATOM 818 O O . VAL A 1 117 ? -5.700 -5.768 4.860 1.00 97.19 117 VAL A O 1
ATOM 821 N N . THR A 1 118 ? -7.190 -4.456 3.811 1.00 94.94 118 THR A N 1
ATOM 822 C CA . THR A 1 118 ? -6.901 -4.944 2.459 1.00 94.94 118 THR A CA 1
ATOM 823 C C . THR A 1 118 ? -5.652 -4.303 1.875 1.00 94.94 118 THR A C 1
ATOM 825 O O . THR A 1 118 ? -5.300 -3.168 2.210 1.00 94.94 118 THR A O 1
ATOM 828 N N . THR A 1 119 ? -5.014 -5.015 0.947 1.00 92.50 119 THR A N 1
ATOM 829 C CA . THR A 1 119 ? -3.984 -4.439 0.086 1.00 92.50 119 THR A CA 1
ATOM 830 C C . THR A 1 119 ? -4.591 -3.808 -1.164 1.00 92.50 119 THR A C 1
ATOM 832 O O . THR A 1 119 ? -5.633 -4.248 -1.654 1.00 92.50 119 THR A O 1
ATOM 835 N N . VAL A 1 120 ? -3.929 -2.785 -1.701 1.00 92.12 120 VAL A N 1
ATOM 836 C CA . VAL A 1 120 ? -4.231 -2.224 -3.025 1.00 92.12 120 VAL A CA 1
ATOM 837 C C . VAL A 1 120 ? -3.305 -2.806 -4.084 1.00 92.12 120 VAL A C 1
ATOM 839 O O . VAL A 1 120 ? -2.116 -3.027 -3.848 1.00 92.12 120 VAL A O 1
ATOM 842 N N . ALA A 1 121 ? -3.866 -3.056 -5.267 1.00 91.94 121 ALA A N 1
ATOM 843 C CA . ALA A 1 121 ? -3.097 -3.466 -6.432 1.00 91.94 121 ALA A CA 1
ATOM 844 C C . ALA A 1 121 ? -2.216 -2.316 -6.950 1.00 91.94 121 ALA A C 1
ATOM 846 O O . ALA A 1 121 ? -2.455 -1.146 -6.651 1.00 91.94 121 ALA A O 1
ATOM 847 N N . ALA A 1 122 ? -1.206 -2.666 -7.747 1.00 94.25 122 ALA A N 1
ATOM 848 C CA . ALA A 1 122 ? -0.367 -1.697 -8.442 1.00 94.25 122 ALA A CA 1
ATOM 849 C C . ALA A 1 122 ? -1.205 -0.752 -9.319 1.00 94.25 122 ALA A C 1
ATOM 851 O O . ALA A 1 122 ? -2.110 -1.193 -10.030 1.00 94.25 122 ALA A O 1
ATOM 852 N N . GLY A 1 123 ? -0.846 0.531 -9.306 1.00 94.94 123 GLY A N 1
ATOM 853 C CA . GLY A 1 123 ? -1.414 1.541 -10.194 1.00 94.94 123 GLY A CA 1
ATOM 854 C C . GLY A 1 123 ? -1.076 1.275 -11.662 1.00 94.94 123 GLY A C 1
ATOM 855 O O . GLY A 1 123 ? -0.143 0.529 -11.995 1.00 94.94 123 GLY A O 1
ATOM 856 N N . ALA A 1 124 ? -1.832 1.889 -12.568 1.00 96.88 124 ALA A N 1
ATOM 857 C CA . ALA A 1 124 ? -1.635 1.718 -14.002 1.00 96.88 124 ALA A CA 1
ATOM 858 C C . ALA A 1 124 ? -0.287 2.294 -14.461 1.00 96.88 124 ALA A C 1
ATOM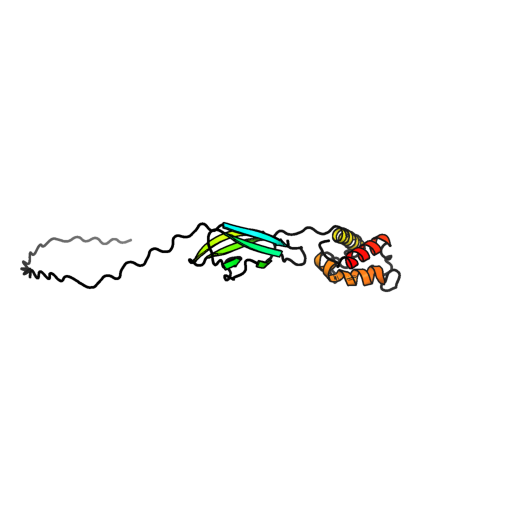 860 O O . ALA A 1 124 ? 0.397 1.676 -15.286 1.00 96.88 124 ALA A O 1
ATOM 861 N N . LYS A 1 125 ? 0.136 3.444 -13.913 1.00 97.12 125 LYS A N 1
ATOM 862 C CA . LYS A 1 125 ? 1.433 4.031 -14.283 1.00 97.12 125 LYS A CA 1
ATOM 863 C C . LYS A 1 125 ? 2.563 3.161 -13.753 1.00 97.12 125 LYS A C 1
ATOM 865 O O . LYS A 1 125 ? 3.441 2.805 -14.539 1.00 97.12 125 LYS A O 1
ATOM 870 N N . PHE A 1 126 ? 2.513 2.745 -12.484 1.00 97.75 126 PHE A N 1
ATOM 871 C CA . PHE A 1 126 ? 3.519 1.831 -11.932 1.00 97.75 126 PHE A CA 1
ATOM 872 C C . PHE A 1 126 ? 3.596 0.508 -12.707 1.00 97.75 126 PHE A C 1
ATOM 874 O O . PHE A 1 126 ? 4.693 0.044 -13.015 1.00 97.75 126 PHE A O 1
ATOM 881 N N . THR A 1 127 ? 2.459 -0.062 -13.114 1.00 97.81 127 THR A N 1
ATOM 882 C CA . THR A 1 127 ? 2.419 -1.270 -13.958 1.00 97.81 127 THR A CA 1
ATOM 883 C C . THR A 1 127 ? 3.172 -1.064 -15.277 1.00 97.81 127 THR A C 1
ATOM 885 O O . THR A 1 127 ? 3.965 -1.917 -15.685 1.00 97.81 127 THR A O 1
ATOM 888 N N . GLY A 1 128 ? 3.000 0.096 -15.920 1.00 98.00 128 GLY A N 1
ATOM 889 C CA . GLY A 1 128 ? 3.763 0.470 -17.112 1.00 98.00 128 GLY A CA 1
ATOM 890 C C . GLY A 1 128 ? 5.266 0.603 -16.848 1.00 98.00 128 GLY A C 1
ATOM 891 O O . GLY A 1 128 ? 6.077 0.116 -17.637 1.00 98.00 128 GLY A O 1
ATOM 892 N N . ILE A 1 129 ? 5.652 1.204 -15.719 1.00 98.44 129 ILE A N 1
ATOM 893 C CA . ILE A 1 129 ? 7.063 1.321 -15.325 1.00 98.44 129 ILE A CA 1
ATOM 894 C C . ILE A 1 129 ? 7.678 -0.045 -15.054 1.00 98.44 129 ILE A C 1
ATOM 896 O O . ILE A 1 129 ? 8.774 -0.322 -15.535 1.00 98.44 129 ILE A O 1
ATOM 900 N N . LYS A 1 130 ? 6.968 -0.932 -14.356 1.00 97.94 130 LYS A N 1
ATOM 901 C CA . LYS A 1 130 ? 7.425 -2.295 -14.084 1.00 97.94 130 LYS A CA 1
ATOM 902 C C . LYS A 1 130 ? 7.735 -3.055 -15.375 1.00 97.94 130 LYS A C 1
ATOM 904 O O . LYS A 1 130 ? 8.766 -3.719 -15.447 1.00 97.94 130 LYS A O 1
ATOM 909 N N . ALA A 1 131 ? 6.912 -2.899 -16.415 1.00 98.25 131 ALA A N 1
ATOM 910 C CA . ALA A 1 131 ? 7.176 -3.494 -17.726 1.00 98.25 131 ALA A CA 1
ATOM 911 C C . ALA A 1 131 ? 8.454 -2.935 -18.385 1.00 98.25 131 ALA A C 1
ATOM 913 O O . ALA A 1 131 ? 9.282 -3.705 -18.875 1.00 98.25 131 ALA A O 1
ATOM 914 N N . ILE A 1 132 ? 8.661 -1.612 -18.346 1.00 98.44 132 ILE A N 1
ATOM 915 C CA . ILE A 1 132 ? 9.877 -0.970 -18.878 1.00 98.44 132 ILE A CA 1
ATOM 916 C C . ILE A 1 132 ? 11.120 -1.458 -18.128 1.00 98.44 132 ILE A C 1
ATOM 918 O O . ILE A 1 132 ? 12.124 -1.813 -18.751 1.00 98.44 132 ILE A O 1
ATOM 922 N N . ILE A 1 133 ? 11.049 -1.495 -16.796 1.00 98.12 133 ILE A N 1
ATOM 923 C CA . ILE A 1 133 ? 12.139 -1.938 -15.929 1.00 98.12 133 ILE A CA 1
ATOM 924 C C . ILE A 1 133 ? 12.478 -3.404 -16.188 1.00 98.12 133 ILE A C 1
ATOM 926 O O . ILE A 1 133 ? 13.656 -3.714 -16.346 1.00 98.12 133 ILE A O 1
ATOM 930 N N . ALA A 1 134 ? 11.487 -4.289 -16.298 1.00 97.56 134 ALA A N 1
ATOM 931 C CA . ALA A 1 134 ? 11.713 -5.701 -16.597 1.00 97.56 134 ALA A CA 1
ATOM 932 C C . ALA A 1 134 ? 12.399 -5.907 -17.959 1.00 97.56 134 ALA A C 1
ATOM 934 O O . ALA A 1 134 ? 13.316 -6.716 -18.072 1.00 97.56 134 ALA A O 1
ATOM 935 N N . ALA A 1 135 ? 11.999 -5.146 -18.982 1.00 97.12 135 ALA A N 1
ATOM 936 C CA . ALA A 1 135 ? 12.553 -5.279 -20.328 1.00 97.12 135 ALA A CA 1
ATOM 937 C C . ALA A 1 135 ? 13.964 -4.682 -20.479 1.00 97.12 135 ALA A C 1
ATOM 939 O O . ALA A 1 135 ? 14.742 -5.139 -21.316 1.00 97.12 135 ALA A O 1
ATOM 940 N N . ASN A 1 136 ? 14.305 -3.652 -19.696 1.00 96.94 136 ASN A N 1
ATOM 941 C CA . ASN A 1 136 ? 15.506 -2.850 -19.950 1.00 96.94 136 ASN A CA 1
ATOM 942 C C . ASN A 1 136 ? 16.511 -2.833 -18.797 1.00 96.94 136 ASN A C 1
ATOM 944 O O . ASN A 1 136 ? 17.717 -2.799 -19.052 1.00 96.94 136 ASN A O 1
ATOM 948 N N . CYS A 1 137 ? 16.047 -2.858 -17.552 1.00 96.62 137 CYS A N 1
ATOM 949 C CA . CYS A 1 137 ? 16.876 -2.593 -16.378 1.00 96.62 137 CYS A CA 1
ATOM 950 C C . CYS A 1 137 ? 17.141 -3.857 -15.564 1.00 96.62 137 CYS A C 1
ATOM 952 O O . CYS A 1 137 ? 18.298 -4.119 -15.270 1.00 96.62 137 CYS A O 1
ATOM 954 N N . ALA A 1 138 ? 16.104 -4.636 -15.244 1.00 97.00 138 ALA A N 1
ATOM 955 C CA . ALA A 1 138 ? 16.177 -5.891 -14.493 1.00 97.00 138 ALA A CA 1
ATOM 956 C C . ALA A 1 138 ? 16.451 -7.092 -15.421 1.00 97.00 138 ALA A C 1
ATOM 958 O O . ALA A 1 138 ? 15.747 -8.099 -15.395 1.00 97.00 138 ALA A O 1
ATOM 959 N N . VAL A 1 139 ? 17.470 -6.963 -16.270 1.00 95.38 139 VAL A N 1
ATOM 960 C CA . VAL A 1 139 ? 17.870 -7.971 -17.267 1.00 95.38 139 VAL A CA 1
ATOM 961 C C . VAL A 1 139 ? 19.118 -8.731 -16.812 1.00 95.38 139 VAL A C 1
ATOM 963 O O . VAL A 1 139 ? 19.782 -8.337 -15.859 1.00 95.38 139 VAL A O 1
ATOM 966 N N . SER A 1 140 ? 19.477 -9.834 -17.475 1.00 94.19 140 SER A N 1
ATOM 967 C CA . SER A 1 140 ? 20.694 -10.577 -17.110 1.00 94.19 140 SER A CA 1
ATOM 968 C C . SER A 1 140 ? 21.920 -9.659 -17.070 1.00 94.19 140 SER A C 1
ATOM 970 O O . SER A 1 140 ? 22.191 -8.934 -18.027 1.00 94.19 140 SER A O 1
ATOM 972 N N . GLY A 1 141 ? 22.632 -9.661 -15.942 1.00 91.00 141 GLY A N 1
ATOM 973 C CA . GLY A 1 141 ? 23.800 -8.808 -15.748 1.00 91.00 141 GLY A CA 1
ATOM 974 C C . GLY A 1 141 ? 23.489 -7.320 -15.562 1.00 91.00 141 GLY A C 1
ATOM 975 O O . GLY A 1 141 ? 24.411 -6.522 -15.698 1.00 91.00 141 GLY A O 1
ATOM 976 N N . CYS A 1 142 ? 22.251 -6.923 -15.229 1.00 93.69 142 CYS A N 1
ATOM 977 C CA . CYS A 1 142 ? 21.862 -5.565 -14.805 1.00 93.69 142 CYS A CA 1
ATOM 978 C C . CYS A 1 142 ? 20.686 -5.640 -13.810 1.00 93.69 142 CYS A C 1
ATOM 980 O O . CYS A 1 142 ? 19.659 -6.214 -14.136 1.00 93.69 142 CYS A O 1
ATOM 982 N N . HIS A 1 143 ? 20.809 -5.071 -12.605 1.00 96.44 143 HIS A N 1
ATOM 983 C CA . HIS A 1 143 ? 19.730 -4.868 -11.607 1.00 96.44 143 HIS A CA 1
ATOM 984 C C . HIS A 1 143 ? 18.700 -6.008 -11.386 1.00 96.44 143 HIS A C 1
ATOM 986 O O . HIS A 1 143 ? 17.598 -5.766 -10.900 1.00 96.44 143 HIS A O 1
ATOM 992 N N . ASN A 1 144 ? 19.035 -7.258 -11.707 1.00 95.50 144 ASN A N 1
ATOM 993 C CA . ASN A 1 144 ? 18.128 -8.413 -11.712 1.00 95.50 144 ASN A CA 1
ATOM 994 C C . ASN A 1 144 ? 18.244 -9.276 -10.440 1.00 95.50 144 ASN A C 1
ATOM 996 O O . ASN A 1 144 ? 18.069 -10.490 -10.489 1.00 95.50 144 ASN A O 1
ATOM 1000 N N . GLY A 1 145 ? 18.635 -8.666 -9.321 1.00 94.56 145 GLY A N 1
ATOM 1001 C CA . GLY A 1 145 ? 18.974 -9.361 -8.074 1.00 94.56 145 GLY A CA 1
ATOM 1002 C C . GLY A 1 145 ? 20.469 -9.532 -7.842 1.00 94.56 145 GLY A C 1
ATOM 1003 O O . GLY A 1 145 ? 20.883 -9.704 -6.702 1.00 94.56 145 GLY A O 1
ATOM 1004 N N . THR A 1 146 ? 21.286 -9.405 -8.890 1.00 91.81 146 THR A N 1
ATOM 1005 C CA . THR A 1 146 ? 22.755 -9.509 -8.787 1.00 91.81 146 THR A CA 1
ATOM 1006 C C . THR A 1 146 ? 23.458 -8.160 -8.632 1.00 91.81 146 THR A C 1
ATOM 1008 O O . THR A 1 146 ? 24.628 -8.111 -8.267 1.00 91.81 146 THR A O 1
ATOM 1011 N N . GLN A 1 147 ? 22.751 -7.058 -8.895 1.00 91.69 147 GLN A N 1
ATOM 1012 C CA . GLN A 1 147 ? 23.276 -5.695 -8.828 1.00 91.69 147 GLN A CA 1
ATOM 1013 C C . GLN A 1 147 ? 22.322 -4.777 -8.080 1.00 91.69 147 GLN A C 1
ATOM 1015 O O . GLN A 1 147 ? 21.106 -4.956 -8.137 1.00 91.69 147 GLN A O 1
ATOM 1020 N N . SER A 1 148 ? 22.897 -3.784 -7.401 1.00 92.75 148 SER A N 1
ATOM 1021 C CA . SER A 1 148 ? 22.153 -2.777 -6.651 1.00 92.75 148 SER A CA 1
ATOM 1022 C C . SER A 1 148 ? 21.901 -1.522 -7.502 1.00 92.75 148 SER A C 1
ATOM 1024 O O . SER A 1 148 ? 22.820 -1.074 -8.191 1.00 92.75 148 SER A O 1
ATOM 1026 N N . PRO A 1 149 ? 20.694 -0.926 -7.455 1.00 95.56 149 PRO A N 1
ATOM 1027 C CA . PRO A 1 149 ? 19.503 -1.432 -6.766 1.00 95.56 149 PRO A CA 1
ATOM 1028 C C . PRO A 1 149 ? 18.953 -2.704 -7.424 1.00 95.56 149 PRO A C 1
ATOM 1030 O O . PRO A 1 149 ? 19.050 -2.857 -8.639 1.00 95.56 149 PRO A O 1
ATOM 1033 N N . ASN A 1 150 ? 18.364 -3.608 -6.637 1.00 96.56 150 ASN A N 1
ATOM 1034 C CA . ASN A 1 150 ? 17.692 -4.782 -7.191 1.00 96.56 150 ASN A CA 1
ATOM 1035 C C . ASN A 1 150 ? 16.285 -4.400 -7.677 1.00 96.56 150 ASN A C 1
ATOM 1037 O O . ASN A 1 150 ? 15.380 -4.246 -6.860 1.00 96.56 150 ASN A O 1
ATOM 1041 N N . PHE A 1 151 ? 16.085 -4.309 -8.988 1.00 97.44 151 PHE A N 1
ATOM 1042 C CA . PHE A 1 151 ? 14.809 -3.948 -9.598 1.00 97.44 151 PHE A CA 1
ATOM 1043 C C . PHE A 1 151 ? 13.869 -5.130 -9.869 1.00 97.44 151 PHE A C 1
ATOM 1045 O O . PHE A 1 151 ? 12.815 -4.935 -10.466 1.00 97.44 151 PHE A O 1
ATOM 1052 N N . THR A 1 152 ? 14.176 -6.339 -9.386 1.00 96.25 152 THR A N 1
ATOM 1053 C CA . THR A 1 152 ? 13.173 -7.420 -9.320 1.00 96.25 152 THR A CA 1
ATOM 1054 C C . THR A 1 152 ? 12.163 -7.210 -8.192 1.00 96.25 152 THR A C 1
ATOM 1056 O O . THR A 1 152 ? 11.186 -7.949 -8.102 1.00 96.25 152 THR A O 1
ATOM 1059 N N . LEU A 1 153 ? 12.410 -6.242 -7.305 1.00 95.81 153 LEU A N 1
ATOM 1060 C CA . LEU A 1 153 ? 11.541 -5.891 -6.189 1.00 95.81 153 LEU A CA 1
ATOM 1061 C C . LEU A 1 153 ? 10.840 -4.564 -6.484 1.00 95.81 153 LEU A C 1
ATOM 1063 O O . LEU A 1 153 ? 11.495 -3.532 -6.635 1.00 95.81 153 LEU A O 1
ATOM 1067 N N . ASP A 1 154 ? 9.509 -4.580 -6.506 1.00 96.06 154 ASP A N 1
ATOM 1068 C CA . ASP A 1 154 ? 8.684 -3.417 -6.859 1.00 96.06 154 ASP A CA 1
ATOM 1069 C C . ASP A 1 154 ? 9.000 -2.188 -5.992 1.00 96.06 154 ASP A C 1
ATOM 1071 O O . ASP A 1 154 ? 9.136 -1.074 -6.494 1.00 96.06 154 ASP A O 1
ATOM 1075 N N . CYS A 1 155 ? 9.228 -2.385 -4.695 1.00 95.88 155 CYS A N 1
ATOM 1076 C CA . CYS A 1 155 ? 9.505 -1.283 -3.773 1.00 95.88 155 CYS A CA 1
ATOM 1077 C C . CYS A 1 155 ? 10.912 -0.691 -3.920 1.00 95.88 155 CYS A C 1
ATOM 1079 O O . CYS A 1 155 ? 11.139 0.466 -3.561 1.00 95.88 155 CYS A O 1
ATOM 1081 N N . ASN A 1 156 ? 11.843 -1.422 -4.537 1.00 97.31 156 ASN A N 1
ATOM 1082 C CA . ASN A 1 156 ? 13.121 -0.851 -4.956 1.00 97.31 156 ASN A CA 1
ATOM 1083 C C . ASN A 1 156 ? 12.957 0.029 -6.199 1.00 97.31 156 ASN A C 1
ATOM 1085 O O . ASN A 1 156 ? 13.662 1.026 -6.329 1.00 97.31 156 ASN A O 1
ATOM 1089 N N . ILE A 1 157 ? 12.015 -0.300 -7.091 1.00 97.69 157 ILE A N 1
ATOM 1090 C CA . ILE A 1 157 ? 11.662 0.559 -8.230 1.00 97.69 157 ILE A CA 1
ATOM 1091 C C . ILE A 1 157 ? 11.053 1.864 -7.706 1.00 97.69 157 ILE A C 1
ATOM 1093 O O . I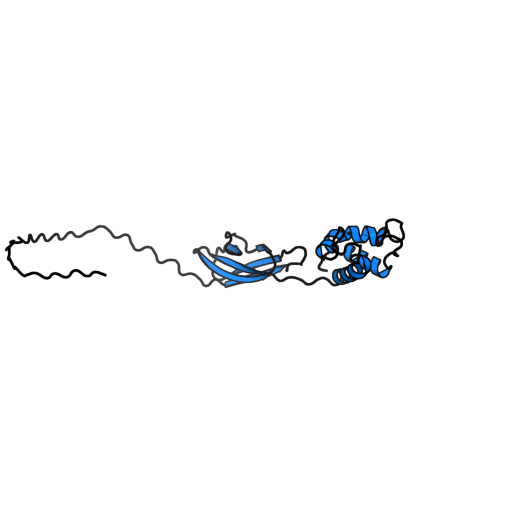LE A 1 157 ? 11.541 2.938 -8.049 1.00 97.69 157 ILE A O 1
ATOM 1097 N N . VAL A 1 158 ? 10.049 1.770 -6.825 1.00 97.25 158 VAL A N 1
ATOM 1098 C CA . VAL A 1 158 ? 9.377 2.922 -6.192 1.00 97.25 158 VAL A CA 1
ATOM 1099 C C . VAL A 1 158 ? 10.377 3.819 -5.457 1.00 97.25 158 VAL A C 1
ATOM 1101 O O . VAL A 1 158 ? 10.450 5.015 -5.725 1.00 97.25 158 VAL A O 1
ATOM 1104 N N . SER A 1 159 ? 11.221 3.256 -4.588 1.00 97.00 159 SER A N 1
ATOM 1105 C CA . SER A 1 159 ? 12.228 4.045 -3.855 1.00 97.00 159 SER A CA 1
ATOM 1106 C C . SER A 1 159 ? 13.320 4.636 -4.754 1.00 97.00 159 SER A C 1
ATOM 1108 O O . SER A 1 159 ? 13.942 5.635 -4.396 1.00 97.00 159 SER A O 1
ATOM 1110 N N . SER A 1 160 ? 13.526 4.074 -5.948 1.00 97.62 160 SER A N 1
ATOM 1111 C CA . SER A 1 160 ? 14.486 4.576 -6.934 1.00 97.62 160 SER A CA 1
ATOM 1112 C C . SER A 1 160 ? 13.862 5.494 -7.985 1.00 97.62 160 SER A C 1
ATOM 1114 O O . SER A 1 160 ? 14.555 5.841 -8.938 1.00 97.62 160 SER A O 1
ATOM 1116 N N . ALA A 1 161 ? 12.596 5.904 -7.850 1.00 97.94 161 ALA A N 1
ATOM 1117 C CA . ALA A 1 161 ? 11.851 6.612 -8.893 1.00 97.94 161 ALA A CA 1
ATOM 1118 C C . ALA A 1 161 ? 12.608 7.814 -9.493 1.00 97.94 161 ALA A C 1
ATOM 1120 O O . ALA A 1 161 ? 12.773 7.919 -10.712 1.00 97.94 161 ALA A O 1
ATOM 1121 N N . THR A 1 162 ? 13.143 8.691 -8.641 1.00 98.19 162 THR A N 1
ATOM 1122 C CA . THR A 1 162 ? 13.907 9.874 -9.069 1.00 98.19 162 THR A CA 1
ATOM 1123 C C . THR A 1 162 ? 15.231 9.500 -9.736 1.00 98.19 162 THR A C 1
ATOM 1125 O O . THR A 1 162 ? 15.573 10.072 -10.769 1.00 98.19 162 THR A O 1
ATOM 1128 N N . ASN A 1 163 ? 15.942 8.497 -9.214 1.00 98.19 163 ASN A N 1
ATOM 1129 C CA . ASN A 1 163 ? 17.179 7.985 -9.810 1.00 98.19 163 ASN A CA 1
ATOM 1130 C C . ASN A 1 163 ? 16.933 7.318 -11.169 1.00 98.19 163 ASN A C 1
ATOM 1132 O O . ASN A 1 163 ? 17.720 7.511 -12.096 1.00 98.19 163 ASN A O 1
ATOM 1136 N N . ILE A 1 164 ? 15.838 6.566 -11.310 1.00 98.44 164 ILE A N 1
ATOM 1137 C CA . ILE A 1 164 ? 15.425 5.955 -12.575 1.00 98.44 164 ILE A CA 1
ATOM 1138 C C . ILE A 1 164 ? 15.198 7.053 -13.610 1.00 98.44 164 ILE A C 1
ATOM 1140 O O . ILE A 1 164 ? 15.799 6.989 -14.683 1.00 98.44 164 ILE A O 1
ATOM 1144 N N . LYS A 1 165 ? 14.417 8.095 -13.293 1.00 98.62 165 LYS A N 1
ATOM 1145 C CA . LYS A 1 165 ? 14.226 9.234 -14.205 1.00 98.62 165 LYS A CA 1
ATOM 1146 C C . LYS A 1 165 ? 15.549 9.925 -14.526 1.00 98.62 165 LYS A C 1
ATOM 1148 O O . LYS A 1 165 ? 15.849 10.125 -15.697 1.00 98.62 165 LYS A O 1
ATOM 1153 N N . PHE A 1 166 ? 16.368 10.225 -13.525 1.00 98.44 166 PHE A N 1
ATOM 1154 C CA . PHE A 1 166 ? 17.637 10.911 -13.749 1.00 98.44 166 PHE A CA 1
ATOM 1155 C C . PHE A 1 166 ? 18.541 10.149 -14.729 1.00 98.44 166 PHE A C 1
ATOM 1157 O O . PHE A 1 166 ? 19.008 10.704 -15.720 1.00 98.44 166 PHE A O 1
ATOM 1164 N N . ARG A 1 167 ? 18.749 8.849 -14.498 1.00 98.00 167 ARG A N 1
ATOM 1165 C CA . ARG A 1 167 ? 19.663 8.040 -15.314 1.00 98.00 167 ARG A CA 1
ATOM 1166 C C . ARG A 1 167 ? 19.095 7.678 -16.684 1.00 98.00 167 ARG A C 1
ATOM 1168 O O . ARG A 1 167 ? 19.854 7.620 -17.646 1.00 98.00 167 ARG A O 1
ATOM 1175 N N . SER A 1 168 ? 17.795 7.398 -16.778 1.00 98.00 168 SER A N 1
ATOM 1176 C CA . SER A 1 168 ? 17.185 6.872 -18.012 1.00 98.00 168 SER A CA 1
ATOM 1177 C C . SER A 1 168 ? 16.472 7.911 -18.871 1.00 98.00 168 SER A C 1
ATOM 1179 O O . SER A 1 168 ? 16.266 7.682 -20.064 1.00 98.00 168 SER A O 1
ATOM 1181 N N . VAL A 1 169 ? 16.123 9.057 -18.284 1.00 98.44 169 VAL A N 1
ATOM 1182 C CA . VAL A 1 169 ? 15.467 10.171 -18.972 1.00 98.44 169 VAL A CA 1
ATOM 1183 C C . VAL A 1 169 ? 16.411 11.356 -19.090 1.00 98.44 169 VAL A C 1
ATOM 1185 O O . VAL A 1 169 ? 16.772 11.728 -20.202 1.00 98.44 169 VAL A O 1
ATOM 1188 N N . ASP A 1 170 ? 16.846 11.916 -17.961 1.00 98.19 170 ASP A N 1
ATOM 1189 C CA . ASP A 1 170 ? 17.565 13.199 -17.953 1.00 98.19 170 ASP A CA 1
ATOM 1190 C C . ASP A 1 170 ? 18.982 13.066 -18.539 1.00 98.19 170 ASP A C 1
ATOM 1192 O O . ASP A 1 170 ? 19.514 14.004 -19.125 1.00 98.19 170 ASP A O 1
ATOM 1196 N N . GLN A 1 171 ? 19.577 11.876 -18.428 1.00 97.94 171 GLN A N 1
ATOM 1197 C CA . GLN A 1 171 ? 20.875 11.533 -19.012 1.00 97.94 171 GLN A CA 1
ATOM 1198 C C . GLN A 1 171 ? 20.775 10.775 -20.345 1.00 97.94 171 GLN A C 1
ATOM 1200 O O . GLN A 1 171 ? 21.792 10.262 -20.816 1.00 97.94 171 GLN A O 1
ATOM 1205 N N . ALA A 1 172 ? 19.594 10.670 -20.963 1.00 97.38 172 ALA A N 1
ATOM 1206 C CA . ALA A 1 172 ? 19.433 9.911 -22.201 1.00 97.38 172 ALA A CA 1
ATOM 1207 C C . ALA A 1 172 ? 20.359 10.428 -23.319 1.00 97.38 172 ALA A C 1
ATOM 1209 O O . ALA A 1 172 ? 20.482 11.631 -23.541 1.00 97.38 172 ALA A O 1
ATOM 1210 N N . ASN A 1 173 ? 20.977 9.501 -24.054 1.00 95.88 173 ASN A N 1
ATOM 1211 C CA . ASN A 1 173 ? 21.963 9.748 -25.115 1.00 95.88 173 ASN A CA 1
ATOM 1212 C C . ASN A 1 173 ? 23.299 10.348 -24.642 1.00 95.88 173 ASN A C 1
ATOM 1214 O O . ASN A 1 173 ? 24.082 10.829 -25.458 1.00 95.88 173 ASN A O 1
ATOM 1218 N N . THR A 1 174 ? 23.587 10.305 -23.340 1.00 97.00 174 THR A N 1
ATOM 1219 C CA . THR A 1 174 ? 24.904 10.664 -22.794 1.00 97.00 174 THR A CA 1
ATOM 1220 C C . THR A 1 174 ? 25.716 9.415 -22.457 1.00 97.00 174 THR A C 1
ATOM 1222 O O . THR A 1 174 ? 25.177 8.315 -22.353 1.00 97.00 174 THR A O 1
ATOM 1225 N N . ALA A 1 175 ? 27.014 9.581 -22.195 1.00 95.62 175 ALA A N 1
ATOM 1226 C CA . ALA A 1 175 ? 27.871 8.487 -21.733 1.00 95.62 175 ALA A CA 1
ATOM 1227 C C . ALA A 1 175 ? 27.447 7.898 -20.370 1.00 95.62 175 ALA A C 1
ATOM 1229 O O . ALA A 1 175 ? 27.886 6.810 -20.022 1.00 95.62 175 ALA A O 1
ATOM 1230 N N . SER A 1 176 ? 26.613 8.601 -19.594 1.00 95.75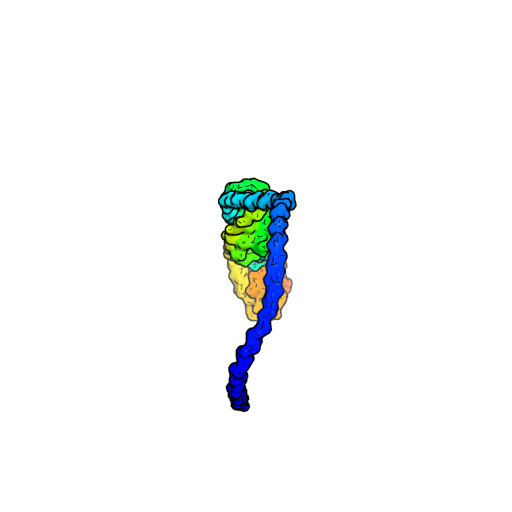 176 SER A N 1
ATOM 1231 C CA . SER A 1 176 ? 26.145 8.162 -18.271 1.00 95.75 176 SER A CA 1
ATOM 1232 C C . SER A 1 176 ? 24.726 7.583 -18.270 1.00 95.75 176 SER A C 1
ATOM 1234 O O . SER A 1 176 ? 24.226 7.228 -17.200 1.00 95.75 176 SER A O 1
ATOM 1236 N N . GLN A 1 177 ? 24.074 7.482 -19.434 1.00 96.62 177 GLN A N 1
ATOM 1237 C CA . GLN A 1 177 ? 22.694 7.005 -19.551 1.00 96.62 177 GLN A CA 1
ATOM 1238 C C . GLN A 1 177 ? 22.501 5.601 -18.963 1.00 96.62 177 GLN A C 1
ATOM 1240 O O . GLN A 1 177 ? 23.382 4.756 -19.059 1.00 96.62 177 GLN A O 1
ATOM 1245 N N . MET A 1 178 ? 21.317 5.306 -18.435 1.00 95.44 178 MET A N 1
ATOM 1246 C CA . MET A 1 178 ? 20.872 3.932 -18.188 1.00 95.44 178 MET A CA 1
ATOM 1247 C C . MET A 1 178 ? 19.721 3.579 -19.138 1.00 95.44 178 MET A C 1
ATOM 1249 O O . MET A 1 178 ? 18.745 4.329 -19.176 1.00 95.44 178 MET A O 1
ATOM 1253 N N . PRO A 1 179 ? 19.769 2.443 -19.861 1.00 95.44 179 PRO A N 1
ATOM 1254 C CA . PRO A 1 179 ? 20.843 1.435 -19.900 1.00 95.44 179 PRO A CA 1
ATOM 1255 C C . PRO A 1 179 ? 22.196 1.953 -20.424 1.00 95.44 179 PRO A C 1
ATOM 1257 O O . PRO A 1 179 ? 22.212 2.726 -21.375 1.00 95.44 179 PRO A O 1
ATOM 1260 N N . GLN A 1 180 ? 23.320 1.517 -19.831 1.00 93.88 180 GLN A N 1
ATOM 1261 C CA . GLN A 1 180 ? 24.662 1.999 -20.213 1.00 93.88 180 GLN A CA 1
ATOM 1262 C C . GLN A 1 180 ? 25.017 1.658 -21.672 1.00 93.88 180 GLN A C 1
ATOM 1264 O O . GLN A 1 180 ? 24.698 0.552 -22.129 1.00 93.88 180 GLN A O 1
ATOM 1269 N N . PRO A 1 181 ? 25.738 2.544 -22.390 1.00 92.12 181 PRO A N 1
ATOM 1270 C CA . PRO A 1 181 ? 26.324 2.213 -23.685 1.00 92.12 181 PRO A CA 1
ATOM 1271 C C . PRO A 1 181 ? 27.151 0.912 -23.608 1.00 92.12 181 PRO A C 1
ATOM 1273 O O . PRO A 1 181 ? 27.810 0.669 -22.597 1.00 92.12 181 PRO A O 1
ATOM 1276 N N . PRO A 1 182 ? 27.123 0.049 -24.641 1.00 92.31 182 PRO A N 1
ATOM 1277 C CA . PRO A 1 182 ? 26.586 0.286 -25.983 1.00 92.31 182 PRO A CA 1
ATOM 1278 C C . PRO A 1 182 ? 25.067 0.081 -26.113 1.00 92.31 182 PRO A C 1
ATOM 1280 O O . PRO A 1 182 ? 24.541 0.158 -27.222 1.00 92.31 182 PRO A O 1
ATOM 1283 N N . ARG A 1 183 ? 24.338 -0.188 -25.020 1.00 93.75 183 ARG A N 1
ATOM 1284 C CA . ARG A 1 183 ? 22.874 -0.297 -25.081 1.00 93.75 183 ARG A CA 1
ATOM 1285 C C . ARG A 1 183 ? 22.280 1.070 -25.416 1.00 93.75 183 ARG A C 1
ATOM 1287 O O . ARG A 1 183 ? 22.706 2.089 -24.873 1.00 93.75 183 ARG A O 1
ATOM 1294 N N . ALA A 1 184 ? 21.307 1.080 -26.324 1.00 94.75 184 ALA A N 1
ATOM 1295 C CA . ALA A 1 184 ? 20.590 2.294 -26.686 1.00 94.75 184 ALA A CA 1
ATOM 1296 C C . ALA A 1 184 ? 19.836 2.870 -25.476 1.00 94.75 184 ALA A C 1
ATOM 1298 O O . ALA A 1 184 ? 19.423 2.132 -24.576 1.00 94.75 184 ALA A O 1
ATOM 1299 N N . ALA A 1 185 ? 19.628 4.189 -25.486 1.00 97.06 185 ALA A N 1
ATOM 1300 C CA . ALA A 1 185 ? 18.710 4.835 -24.556 1.00 97.06 185 ALA A CA 1
ATOM 1301 C C . ALA A 1 185 ? 17.302 4.228 -24.684 1.00 97.06 185 ALA A C 1
ATOM 1303 O O . ALA A 1 185 ? 16.927 3.730 -25.749 1.00 97.06 185 ALA A O 1
ATOM 1304 N N . LEU A 1 186 ? 16.491 4.338 -23.627 1.00 98.19 186 LEU A N 1
ATOM 1305 C CA . LEU A 1 186 ? 15.069 3.985 -23.700 1.00 98.19 186 LEU A CA 1
ATOM 1306 C C . LEU A 1 186 ? 14.361 4.776 -24.805 1.00 98.19 186 LEU A C 1
ATOM 1308 O O . LEU A 1 186 ? 14.773 5.890 -25.125 1.00 98.19 186 LEU A O 1
ATOM 1312 N N . SER A 1 187 ? 13.268 4.243 -25.353 1.00 98.06 187 SER A N 1
ATOM 1313 C CA . SER A 1 187 ? 12.452 4.965 -26.336 1.00 98.06 187 SER A CA 1
ATOM 1314 C C . SER A 1 187 ? 11.902 6.277 -25.754 1.00 98.06 187 SER A C 1
ATOM 1316 O O . SER A 1 187 ? 11.718 6.391 -24.541 1.00 98.06 187 SER A O 1
ATOM 1318 N N . GLN A 1 188 ? 11.599 7.274 -26.599 1.00 97.62 188 GLN A N 1
ATOM 1319 C CA . GLN A 1 188 ? 10.975 8.519 -26.120 1.00 97.62 188 GLN A CA 1
ATOM 1320 C C . GLN A 1 188 ? 9.664 8.230 -25.371 1.00 97.62 188 GLN A C 1
ATOM 1322 O O . GLN A 1 188 ? 9.469 8.746 -24.278 1.00 97.62 188 GLN A O 1
ATOM 1327 N N . ALA A 1 189 ? 8.831 7.325 -25.896 1.00 98.38 189 ALA A N 1
ATOM 1328 C CA . ALA A 1 189 ? 7.569 6.945 -25.266 1.00 98.38 189 ALA A CA 1
ATOM 1329 C C . ALA A 1 189 ? 7.754 6.335 -23.863 1.00 98.38 189 ALA A C 1
ATOM 1331 O O . ALA A 1 189 ? 6.960 6.600 -22.960 1.00 98.38 189 ALA A O 1
ATOM 1332 N N . ASP A 1 190 ? 8.800 5.532 -23.649 1.00 98.69 190 ASP A N 1
ATOM 1333 C CA . ASP A 1 190 ? 9.085 4.970 -22.325 1.00 98.69 190 ASP A CA 1
ATOM 1334 C C . ASP A 1 190 ? 9.653 6.020 -21.368 1.00 98.69 190 ASP A C 1
ATOM 1336 O O . ASP A 1 190 ? 9.278 6.051 -20.194 1.00 98.69 190 ASP A O 1
ATOM 1340 N N . ARG A 1 191 ? 10.488 6.939 -21.869 1.00 98.56 191 ARG A N 1
ATOM 1341 C CA . ARG A 1 191 ? 10.962 8.088 -21.085 1.00 98.56 191 ARG A CA 1
ATOM 1342 C C . ARG A 1 191 ? 9.816 9.007 -20.652 1.00 98.56 191 ARG A C 1
ATOM 1344 O O . ARG A 1 191 ? 9.826 9.497 -19.520 1.00 98.56 191 ARG A O 1
ATOM 1351 N N . ASP A 1 192 ? 8.812 9.194 -21.503 1.00 98.56 192 ASP A N 1
ATOM 1352 C CA . ASP A 1 192 ? 7.619 9.985 -21.189 1.00 98.56 192 ASP A CA 1
ATOM 1353 C C . ASP A 1 192 ? 6.784 9.319 -20.088 1.00 98.56 192 ASP A C 1
ATOM 1355 O O . ASP A 1 192 ? 6.379 9.986 -19.134 1.00 98.56 192 ASP A O 1
ATOM 1359 N N . LYS A 1 193 ? 6.600 7.991 -20.143 1.00 98.62 193 LYS A N 1
ATOM 1360 C CA . LYS A 1 193 ? 5.933 7.230 -19.068 1.00 98.62 193 LYS A CA 1
ATOM 1361 C C . LYS A 1 193 ? 6.673 7.362 -17.738 1.00 98.62 193 LYS A C 1
ATOM 1363 O O . LYS A 1 193 ? 6.036 7.634 -16.723 1.00 98.62 193 LYS A O 1
ATOM 1368 N N . ILE A 1 194 ? 8.003 7.210 -17.737 1.00 98.69 194 ILE A N 1
ATOM 1369 C CA . ILE A 1 194 ? 8.834 7.380 -16.531 1.00 98.69 194 ILE A CA 1
ATOM 1370 C C . ILE A 1 194 ? 8.671 8.795 -15.972 1.00 98.69 194 ILE A C 1
ATOM 1372 O O . ILE A 1 194 ? 8.434 8.963 -14.777 1.00 98.69 194 ILE A O 1
ATOM 1376 N N . THR A 1 195 ? 8.730 9.813 -16.831 1.00 98.56 195 THR A N 1
ATOM 1377 C CA . THR A 1 195 ? 8.542 11.213 -16.431 1.00 98.56 195 THR A CA 1
ATOM 1378 C C . THR A 1 195 ? 7.162 11.444 -15.823 1.00 98.56 195 THR A C 1
ATOM 1380 O O . THR A 1 195 ? 7.063 12.038 -14.751 1.00 98.56 195 THR A O 1
ATOM 1383 N N . ALA A 1 196 ? 6.104 10.932 -16.455 1.00 98.31 196 ALA A N 1
ATOM 1384 C CA . ALA A 1 196 ? 4.730 11.074 -15.983 1.00 98.31 196 ALA A CA 1
ATOM 1385 C C . ALA A 1 196 ? 4.471 10.335 -14.660 1.00 98.31 196 ALA A C 1
ATOM 1387 O O . ALA A 1 196 ? 3.728 10.832 -13.812 1.00 98.31 196 ALA A O 1
ATOM 1388 N N . TRP A 1 197 ? 5.075 9.161 -14.465 1.00 98.44 197 TRP A N 1
ATOM 1389 C CA . TRP A 1 197 ? 4.989 8.416 -13.208 1.00 98.44 197 TRP A CA 1
ATOM 1390 C C . TRP A 1 197 ? 5.712 9.144 -12.070 1.00 98.44 197 TRP A C 1
ATOM 1392 O O . TRP A 1 197 ? 5.136 9.326 -10.998 1.00 98.44 197 TRP A O 1
ATOM 1402 N N . VAL A 1 198 ? 6.929 9.645 -12.309 1.00 98.25 198 VAL A N 1
ATOM 1403 C CA . VAL A 1 198 ? 7.671 10.422 -11.301 1.00 98.25 198 VAL A CA 1
ATOM 1404 C C . VAL A 1 198 ? 6.971 11.742 -10.979 1.00 98.25 198 VAL A C 1
ATOM 1406 O O . VAL A 1 198 ? 6.863 12.095 -9.808 1.00 98.25 198 VAL A O 1
ATOM 1409 N N . ALA A 1 199 ? 6.424 12.442 -11.979 1.00 97.69 199 ALA A N 1
ATOM 1410 C CA . ALA A 1 199 ? 5.635 13.659 -11.766 1.00 97.69 199 ALA A CA 1
ATOM 1411 C C . ALA A 1 199 ? 4.358 13.405 -10.941 1.00 97.69 199 ALA A C 1
ATOM 1413 O O . ALA A 1 199 ? 3.912 14.286 -10.213 1.00 97.69 199 ALA A O 1
ATOM 1414 N N . ALA A 1 200 ? 3.800 12.192 -11.005 1.00 97.06 200 ALA A N 1
ATOM 1415 C CA . ALA A 1 200 ? 2.683 11.752 -10.168 1.00 97.06 200 ALA A CA 1
ATOM 1416 C C . ALA A 1 200 ? 3.109 11.264 -8.765 1.00 97.06 200 ALA A C 1
ATOM 1418 O O . ALA A 1 200 ? 2.286 10.751 -8.011 1.00 97.06 200 ALA A O 1
ATOM 1419 N N . GLY A 1 201 ? 4.385 11.418 -8.403 1.00 96.00 201 GLY A N 1
ATOM 1420 C CA . GLY A 1 201 ? 4.925 11.068 -7.090 1.00 96.00 201 GLY A CA 1
ATOM 1421 C C . GLY A 1 201 ? 5.690 9.745 -7.036 1.00 96.00 201 GLY A C 1
ATOM 1422 O O . GLY A 1 201 ? 6.164 9.393 -5.961 1.00 96.00 201 GLY A O 1
ATOM 1423 N N . GLY A 1 202 ? 5.828 9.017 -8.153 1.00 96.31 202 GLY A N 1
ATOM 1424 C CA . GLY A 1 202 ? 6.664 7.813 -8.227 1.00 96.31 202 GLY A CA 1
ATOM 1425 C C . GLY A 1 202 ? 6.211 6.674 -7.307 1.00 96.31 202 GLY A C 1
ATOM 1426 O O . GLY A 1 202 ? 7.050 5.978 -6.744 1.00 96.31 202 GLY A O 1
ATOM 1427 N N . LYS A 1 203 ? 4.898 6.517 -7.103 1.00 94.88 203 LYS A N 1
ATOM 1428 C CA . LYS A 1 203 ? 4.307 5.589 -6.125 1.00 94.88 203 LYS A CA 1
ATOM 1429 C C . LYS A 1 203 ? 3.946 4.231 -6.734 1.00 94.88 203 LYS A C 1
ATOM 1431 O O . LYS A 1 203 ? 3.871 4.091 -7.952 1.00 94.88 203 LYS A O 1
ATOM 1436 N N . PHE A 1 204 ? 3.724 3.237 -5.869 1.00 95.25 204 PHE A N 1
ATOM 1437 C CA . PHE A 1 204 ? 3.218 1.911 -6.251 1.00 95.25 204 PHE A CA 1
ATOM 1438 C C . PHE A 1 204 ? 1.766 1.966 -6.747 1.00 95.25 204 PHE A C 1
ATOM 1440 O O . PHE A 1 204 ? 1.381 1.220 -7.644 1.00 95.25 204 PHE A O 1
ATOM 1447 N N . THR A 1 205 ? 0.972 2.861 -6.163 1.00 92.06 205 THR A N 1
ATOM 1448 C CA . THR A 1 205 ? -0.417 3.136 -6.530 1.00 92.06 205 THR A CA 1
ATOM 1449 C C . THR A 1 205 ? -0.550 4.531 -7.128 1.00 92.06 205 THR A C 1
ATOM 1451 O O . THR A 1 205 ? 0.184 5.447 -6.751 1.00 92.06 205 THR A O 1
ATOM 1454 N N . ASP A 1 206 ? -1.471 4.680 -8.076 1.00 81.38 206 ASP A N 1
ATOM 1455 C CA . ASP A 1 206 ? -1.780 5.917 -8.797 1.00 81.38 206 ASP A CA 1
ATOM 1456 C C . ASP A 1 206 ? -3.223 5.904 -9.310 1.00 81.38 206 ASP A C 1
ATOM 1458 O O . ASP A 1 206 ? -3.788 4.791 -9.435 1.00 81.38 206 ASP A O 1
#

pLDDT: mean 88.66, std 15.64, range [41.84, 98.69]

Foldseek 3Di:
DDDDDDDDDDDDDDDDDPDPDDPPPPPPPPPPDDPPPPPDQPDDWDKDKDKDWPAAAEPQLQKTKIAIDIDRAAAKWKDKPPDDTHSGRIDIRDGFAKIKMWIAHPSRDIDIDIDGRHYDAFAPLLVLLLVVCVVFALDVPHLVVPDPPNSVDSNSQLVCLVVLLCQQPVQAPHCRHPVHPVDHGDDPVSSVSSVVCVVVVSDRHD

Radius of gyration: 38.59 Å; chains: 1; bounding box: 56×76×107 Å